Protein AF-A0A8H3S8J7-F1 (afdb_monomer)

pLDDT: mean 75.79, std 22.29, range [22.81, 94.81]

Radius of gyration: 20.1 Å; Cα contacts (8 Å, |Δi|>4): 323; chains: 1; bounding box: 52×49×57 Å

Secondary structure (DSSP, 8-state):
--HHHHHHHHHHHHSS---------------PPP-----------------PPEEETTSS-TTTHHHHHT-EE-S-GGGT----GGG-PPPPTTHHHHHHHHHHHHGGGGG-HHHHHHHHHHHHHHHHHHHHHH-HHHHTTEEEEEEEEEEEEEEETTEEEEEEEEEEEEEEESSTT-EEEEEEEE-SBTTB--HHHHHHHHHHHHHHHHHTT-S---EEEEEESSSSEEEEEE-TT-EEEEEE--

Mean predicted aligned error: 12.07 Å

Solvent-accessible surface area (backbone atoms only — not comparable to full-atom values): 14718 Å² total; per-residue (Å²): 136,43,60,69,56,51,52,52,52,55,50,58,66,71,69,65,82,82,83,91,77,89,79,92,74,87,74,75,78,74,80,81,76,85,89,79,87,90,85,85,91,80,89,86,79,91,71,86,71,79,79,54,56,74,41,52,45,85,75,53,51,74,88,44,47,40,74,72,67,67,40,43,80,41,93,65,45,72,80,77,67,74,80,48,80,80,52,63,73,86,64,57,81,68,50,62,61,57,60,54,46,52,55,68,73,39,57,89,56,47,62,36,43,68,52,37,46,54,52,46,48,51,51,55,52,51,39,52,52,46,47,29,73,77,31,49,89,82,36,56,50,54,43,83,41,72,60,46,81,44,77,41,84,39,76,55,95,96,39,69,29,32,39,33,37,66,33,54,31,33,40,27,40,62,63,99,85,40,55,77,48,35,39,34,35,68,16,72,33,67,96,46,43,50,66,58,50,49,49,46,39,44,46,50,54,27,51,51,29,51,76,67,69,44,93,71,27,56,30,38,35,39,34,21,45,76,79,57,50,34,43,37,36,33,42,79,85,36,30,39,34,70,47,68,79,129

Nearest PDB structures (foldseek):
  7nsh-assembly1_Ba  TM=5.029E-01  e=7.211E-06  Sus scrofa
  7oi6-assembly1_5  TM=5.135E-01  e=8.853E-05  Homo sapiens
  7l20-assembly1_5  TM=5.316E-01  e=9.9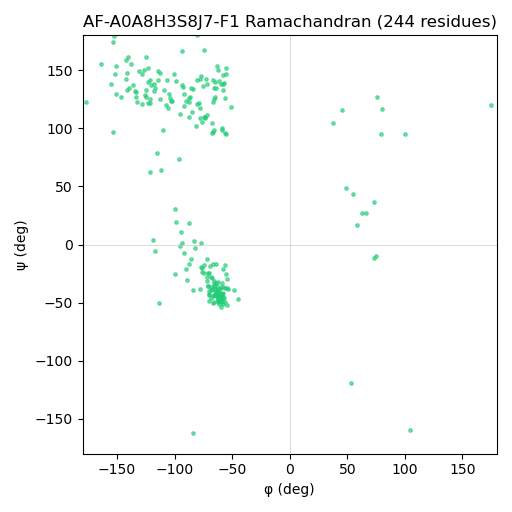76E-05  Homo sapiens
  4ic1-assembly1_D  TM=2.825E-01  e=1.596E-02  Saccharolobus solfataricus P2
  6dkn-assembly2_B  TM=2.299E-01  e=2.710E+00  Arabidopsis thaliana

Structure (mmCIF, N/CA/C/O backbone):
data_AF-A0A8H3S8J7-F1
#
_entry.id   AF-A0A8H3S8J7-F1
#
loop_
_atom_site.group_PDB
_atom_site.id
_atom_site.type_symbol
_atom_site.label_atom_id
_atom_site.label_alt_id
_atom_site.label_comp_id
_atom_site.label_asym_id
_atom_site.label_entity_id
_atom_site.label_seq_id
_atom_site.pdbx_PDB_ins_code
_atom_site.Cartn_x
_atom_site.Cartn_y
_atom_site.Cartn_z
_atom_site.occupancy
_atom_site.B_iso_or_equiv
_atom_site.auth_seq_id
_atom_site.auth_comp_id
_atom_site.auth_asym_id
_atom_site.auth_atom_id
_atom_site.pdbx_PDB_model_num
ATOM 1 N N . MET A 1 1 ? 25.383 2.838 5.790 1.00 41.09 1 MET A N 1
ATOM 2 C CA . MET A 1 1 ? 24.502 1.760 6.293 1.00 41.09 1 MET A CA 1
ATOM 3 C C . MET A 1 1 ? 23.136 1.937 5.639 1.00 41.09 1 MET A C 1
ATOM 5 O O . MET A 1 1 ? 22.512 2.968 5.875 1.00 41.09 1 MET A O 1
ATOM 9 N N . ASP A 1 2 ? 22.754 1.003 4.766 1.00 44.78 2 ASP A N 1
ATOM 10 C CA . ASP A 1 2 ? 21.555 1.050 3.912 1.00 44.78 2 ASP A CA 1
ATOM 11 C C . ASP A 1 2 ? 20.236 1.058 4.723 1.00 44.78 2 ASP A C 1
ATOM 13 O O . ASP A 1 2 ? 20.191 0.575 5.856 1.00 44.78 2 ASP A O 1
ATOM 17 N N . TYR A 1 3 ? 19.164 1.623 4.160 1.00 43.75 3 TYR A N 1
ATOM 18 C CA . TYR A 1 3 ? 17.833 1.739 4.766 1.00 43.75 3 TYR A CA 1
ATOM 19 C C . TYR A 1 3 ? 17.271 0.359 5.113 1.00 43.75 3 TYR A C 1
ATOM 21 O O . TYR A 1 3 ? 16.777 0.152 6.223 1.00 43.75 3 TYR A O 1
ATOM 29 N N . PHE A 1 4 ? 17.430 -0.610 4.207 1.00 44.50 4 PHE A N 1
ATOM 30 C CA . PHE A 1 4 ? 17.000 -1.984 4.447 1.00 44.50 4 PHE A CA 1
ATOM 31 C C . PHE A 1 4 ? 17.796 -2.649 5.573 1.00 44.50 4 PHE A C 1
ATOM 33 O O . PHE A 1 4 ? 17.220 -3.392 6.364 1.00 44.50 4 PHE A O 1
ATOM 40 N N . GLU A 1 5 ? 19.079 -2.317 5.732 1.00 44.25 5 GLU A N 1
ATOM 41 C CA . GLU A 1 5 ? 19.884 -2.781 6.868 1.00 44.25 5 GLU A CA 1
ATOM 42 C C . GLU A 1 5 ? 19.473 -2.109 8.188 1.00 44.25 5 GLU A C 1
ATOM 44 O O . GLU A 1 5 ? 19.423 -2.769 9.225 1.00 44.25 5 GLU A O 1
ATOM 49 N N . ARG A 1 6 ? 19.080 -0.828 8.185 1.00 49.22 6 ARG A N 1
ATOM 50 C CA . ARG A 1 6 ? 18.509 -0.178 9.382 1.00 49.22 6 ARG A CA 1
ATOM 51 C C . ARG A 1 6 ? 17.168 -0.793 9.778 1.00 49.22 6 ARG A C 1
ATOM 53 O O . ARG A 1 6 ? 16.968 -1.072 10.959 1.00 49.22 6 ARG A O 1
ATOM 60 N N . LEU A 1 7 ? 16.289 -1.052 8.808 1.00 44.22 7 LEU A N 1
ATOM 61 C CA . LEU A 1 7 ? 15.013 -1.737 9.023 1.00 44.22 7 LEU A CA 1
ATOM 62 C C . LEU A 1 7 ? 15.247 -3.144 9.594 1.00 44.22 7 LEU A C 1
ATOM 64 O O . LEU A 1 7 ? 14.699 -3.493 10.636 1.00 44.22 7 LEU A O 1
ATOM 68 N N . LYS A 1 8 ? 16.150 -3.915 8.985 1.00 48.25 8 LYS A N 1
ATOM 69 C CA . LYS A 1 8 ? 16.554 -5.251 9.446 1.00 48.25 8 LYS A CA 1
ATOM 70 C C . LYS A 1 8 ? 17.138 -5.233 10.861 1.00 48.25 8 LYS A C 1
ATOM 72 O O . LYS A 1 8 ? 16.786 -6.083 11.676 1.00 48.25 8 LYS A O 1
ATOM 77 N N . ASN A 1 9 ? 17.981 -4.254 11.185 1.00 45.59 9 ASN A N 1
ATOM 78 C CA . ASN A 1 9 ? 18.581 -4.112 12.513 1.00 45.59 9 ASN A CA 1
ATOM 79 C C . ASN A 1 9 ? 17.572 -3.660 13.577 1.00 45.59 9 ASN A C 1
ATOM 81 O O . ASN A 1 9 ? 17.637 -4.128 14.713 1.00 45.59 9 ASN A O 1
ATOM 85 N N . HIS A 1 10 ? 16.615 -2.801 13.223 1.00 45.34 10 HIS A N 1
ATOM 86 C CA . HIS A 1 10 ? 15.521 -2.419 14.117 1.00 45.34 10 HIS A CA 1
ATOM 87 C C . HIS A 1 10 ? 14.608 -3.617 14.429 1.00 45.34 10 HIS A C 1
ATOM 89 O O . HIS A 1 10 ? 14.235 -3.843 15.582 1.00 45.34 10 HIS A O 1
ATOM 95 N N . ILE A 1 11 ? 14.332 -4.447 13.420 1.00 46.12 11 ILE A N 1
ATOM 96 C CA . ILE A 1 11 ? 13.511 -5.656 13.547 1.00 46.12 11 ILE A CA 1
ATOM 97 C C . ILE A 1 11 ? 14.222 -6.725 14.391 1.00 46.12 11 ILE A C 1
ATOM 99 O O . ILE A 1 11 ? 13.625 -7.248 15.328 1.00 46.12 11 ILE A O 1
ATOM 103 N N . ARG A 1 12 ? 15.516 -6.988 14.152 1.00 44.72 12 ARG A N 1
ATOM 104 C CA . ARG A 1 12 ? 16.313 -7.954 14.940 1.00 44.72 12 ARG A CA 1
ATOM 105 C C . ARG A 1 12 ? 16.367 -7.625 16.431 1.00 44.72 12 ARG A C 1
ATOM 107 O O . ARG A 1 12 ? 16.340 -8.527 17.262 1.00 44.72 12 ARG A O 1
ATOM 114 N N . ARG A 1 13 ? 16.422 -6.335 16.773 1.00 45.81 13 ARG A N 1
ATOM 115 C CA . ARG A 1 13 ? 16.383 -5.865 18.168 1.00 45.81 13 ARG A CA 1
ATOM 116 C C . ARG A 1 13 ? 15.008 -6.040 18.813 1.00 45.81 13 ARG A C 1
ATOM 118 O O . ARG A 1 13 ? 14.929 -6.159 20.027 1.00 45.81 13 ARG A O 1
ATOM 125 N N . SER A 1 14 ? 13.948 -6.080 18.010 1.00 40.22 14 SER A N 1
ATOM 126 C CA . SER A 1 14 ? 12.563 -6.230 18.471 1.00 40.22 14 SER A CA 1
ATOM 127 C C . SER A 1 14 ? 12.137 -7.698 18.631 1.00 40.22 14 SER A C 1
ATOM 129 O O . SER A 1 14 ? 11.142 -7.972 19.298 1.00 40.22 14 SER A O 1
ATOM 131 N N . SER A 1 15 ? 12.882 -8.637 18.034 1.00 37.72 15 SER A N 1
ATOM 132 C CA . SER A 1 15 ? 12.628 -10.086 18.080 1.00 37.72 15 SER A CA 1
ATOM 133 C C . SER A 1 15 ? 13.401 -10.842 19.172 1.00 37.72 15 SER A C 1
ATOM 135 O O . SER A 1 15 ? 13.254 -12.057 19.281 1.00 37.72 15 SER A O 1
ATOM 137 N N . ALA A 1 16 ?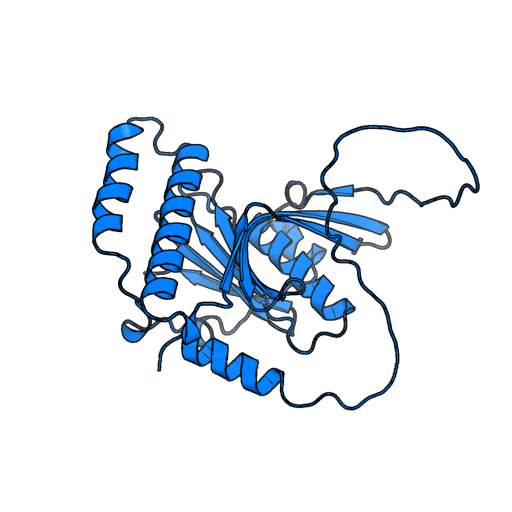 14.242 -10.168 19.963 1.00 34.38 16 ALA A N 1
ATOM 138 C CA . ALA A 1 16 ? 14.988 -10.796 21.051 1.00 34.38 16 ALA A CA 1
ATOM 139 C C . ALA A 1 16 ? 14.159 -10.799 22.355 1.00 34.38 16 ALA A C 1
ATOM 141 O O . ALA A 1 16 ? 13.967 -9.755 22.970 1.00 34.38 16 ALA A O 1
ATOM 142 N N . SER A 1 17 ? 13.718 -12.002 22.745 1.00 35.25 17 SER A N 1
ATOM 143 C CA . SER A 1 17 ? 13.029 -12.416 23.987 1.00 35.25 17 SER A CA 1
ATOM 144 C C . SER A 1 17 ? 11.516 -12.161 24.124 1.00 35.25 17 SER A C 1
ATOM 146 O O . SER A 1 17 ? 11.079 -11.023 24.281 1.00 35.25 17 SER A O 1
ATOM 148 N N . PRO A 1 18 ? 10.710 -13.238 24.232 1.00 35.38 18 PRO A N 1
ATOM 149 C CA . PRO A 1 18 ? 9.444 -13.236 24.954 1.00 35.38 18 PRO A CA 1
ATOM 150 C C . PRO A 1 18 ? 9.583 -13.952 26.314 1.00 35.38 18 PRO A C 1
ATOM 152 O O . PRO A 1 18 ? 9.982 -15.115 26.371 1.00 35.38 18 PRO A O 1
ATOM 155 N N . SER A 1 19 ? 9.199 -13.285 27.406 1.00 29.09 19 SER A N 1
ATOM 156 C CA . SER A 1 19 ? 8.850 -13.964 28.666 1.00 29.09 19 SER A CA 1
ATOM 157 C C . SER A 1 19 ? 7.445 -14.577 28.550 1.00 29.09 19 SER A C 1
ATOM 159 O O . SER A 1 19 ? 6.582 -13.977 27.902 1.00 29.09 19 SER A O 1
ATOM 161 N N . PRO A 1 20 ? 7.171 -15.748 29.154 1.00 33.28 20 PRO A N 1
ATOM 162 C CA . PRO A 1 20 ? 5.898 -16.432 28.979 1.00 33.28 20 PRO A CA 1
ATOM 163 C C . PRO A 1 20 ? 4.903 -16.025 30.073 1.00 33.28 20 PRO A C 1
ATOM 165 O O . PRO A 1 20 ? 5.158 -16.294 31.238 1.00 33.28 20 PRO A O 1
ATOM 168 N N . MET A 1 21 ? 3.756 -15.436 29.710 1.00 24.67 21 MET A N 1
ATOM 169 C CA . MET A 1 21 ? 2.450 -15.717 30.342 1.00 24.67 21 MET A CA 1
ATOM 170 C C . MET A 1 21 ? 1.285 -14.957 29.673 1.00 24.67 21 MET A C 1
ATOM 172 O O . MET A 1 21 ? 1.295 -13.737 29.596 1.00 24.67 21 MET A O 1
ATOM 176 N N . GLN A 1 22 ? 0.303 -15.758 29.223 1.00 27.42 22 GLN A N 1
ATOM 177 C CA . GLN A 1 22 ? -1.162 -15.555 29.131 1.00 27.42 22 GLN A CA 1
ATOM 178 C C . GLN A 1 22 ? -1.674 -14.207 28.564 1.00 27.42 22 GLN A C 1
ATOM 180 O O . GLN A 1 22 ? -1.521 -13.158 29.163 1.00 27.42 22 GLN A O 1
ATOM 185 N N . SER A 1 23 ? -2.371 -14.143 27.426 1.00 28.52 23 SER A N 1
ATOM 186 C CA . SER A 1 23 ? -3.560 -14.911 27.037 1.00 28.52 23 SER A CA 1
ATOM 187 C C . SER A 1 23 ? -3.680 -14.986 25.506 1.00 28.52 23 SER A C 1
ATOM 189 O O . SER A 1 23 ? -3.421 -14.025 24.783 1.00 28.52 23 SER A O 1
ATOM 191 N N . LYS A 1 24 ? -4.042 -16.169 24.999 1.00 30.72 24 LYS A N 1
ATOM 192 C CA . LYS A 1 24 ? -4.264 -16.424 23.574 1.00 30.72 24 LYS A CA 1
ATOM 193 C C . LYS A 1 24 ? -5.580 -15.780 23.137 1.00 30.72 24 LYS A C 1
ATOM 195 O O . LYS A 1 24 ? -6.647 -16.300 23.445 1.00 30.72 24 LYS A O 1
ATOM 200 N N . VAL A 1 25 ? -5.490 -14.706 22.361 1.00 25.22 25 VAL A N 1
ATOM 201 C CA . VAL A 1 25 ? -6.517 -14.362 21.374 1.00 25.22 25 VAL A CA 1
ATOM 202 C C . VAL A 1 25 ? -5.887 -14.598 20.008 1.00 25.22 25 VAL A C 1
ATOM 204 O O . VAL A 1 25 ? -5.107 -13.783 19.517 1.00 25.22 25 VAL A O 1
ATOM 207 N N . ASP A 1 26 ? -6.184 -15.755 19.417 1.00 22.81 26 ASP A N 1
ATOM 208 C CA . ASP A 1 26 ? -5.852 -16.042 18.025 1.00 22.81 26 ASP A CA 1
ATOM 209 C C . ASP A 1 26 ? -6.700 -15.127 17.132 1.00 22.81 26 ASP A C 1
ATOM 211 O O . ASP A 1 26 ? -7.865 -15.393 16.841 1.00 22.81 26 ASP A O 1
ATOM 215 N N . ILE A 1 27 ? -6.120 -14.002 16.715 1.00 34.56 27 ILE A N 1
ATOM 216 C CA . ILE A 1 27 ? -6.721 -13.149 15.693 1.00 34.56 27 ILE A CA 1
ATOM 217 C C . ILE A 1 27 ? -6.378 -13.763 14.339 1.00 34.56 27 ILE A C 1
ATOM 219 O O . ILE A 1 27 ? -5.269 -13.608 13.824 1.00 34.56 27 ILE A O 1
ATOM 223 N N . ASN A 1 28 ? -7.360 -14.447 13.753 1.00 26.78 28 ASN A N 1
ATOM 224 C CA . ASN A 1 28 ? -7.384 -14.729 12.325 1.00 26.78 28 ASN A CA 1
ATOM 225 C C . ASN A 1 28 ? -7.369 -13.393 11.566 1.00 26.78 28 ASN A C 1
ATOM 227 O O . ASN A 1 28 ? -8.407 -12.772 11.353 1.00 26.78 28 ASN A O 1
ATOM 231 N N . ILE A 1 29 ? -6.196 -12.969 11.095 1.00 33.19 29 ILE A N 1
ATOM 232 C CA . ILE A 1 29 ? -6.140 -12.297 9.796 1.00 33.19 29 ILE A CA 1
ATOM 233 C C . ILE A 1 29 ? -6.514 -13.405 8.816 1.00 33.19 29 ILE A C 1
ATOM 235 O O . ILE A 1 29 ? -5.688 -14.274 8.550 1.00 33.19 29 ILE A O 1
ATOM 239 N N . ALA A 1 30 ? -7.785 -13.458 8.417 1.00 24.98 30 ALA A N 1
ATOM 240 C CA . ALA A 1 30 ? -8.333 -14.586 7.678 1.00 24.98 30 ALA A CA 1
ATOM 241 C C . ALA A 1 30 ? -7.454 -14.923 6.454 1.00 24.98 30 ALA A C 1
ATOM 243 O O . ALA A 1 30 ? -7.315 -14.085 5.560 1.00 24.98 30 ALA A O 1
ATOM 244 N N . PRO A 1 31 ? -6.870 -16.133 6.372 1.00 27.06 31 PRO A N 1
ATOM 245 C CA . PRO A 1 31 ? -6.466 -16.682 5.094 1.00 27.06 31 PRO A CA 1
ATOM 246 C C . PRO A 1 31 ? -7.752 -17.135 4.397 1.00 27.06 31 PRO A C 1
ATOM 248 O O . PRO A 1 31 ? -8.419 -18.066 4.851 1.00 27.06 31 PRO A O 1
ATOM 251 N N . VAL A 1 32 ? -8.161 -16.439 3.335 1.00 32.53 32 VAL A N 1
ATOM 252 C CA . VAL A 1 32 ? -9.345 -16.847 2.571 1.00 32.53 32 VAL A CA 1
ATOM 253 C C . VAL A 1 32 ? -8.975 -18.007 1.650 1.00 32.53 32 VAL A C 1
ATOM 255 O O . VAL A 1 32 ? -8.076 -17.918 0.818 1.00 32.53 32 VAL A O 1
ATOM 258 N N . VAL A 1 33 ? -9.702 -19.101 1.859 1.00 25.55 33 VAL A N 1
ATOM 259 C CA . VAL A 1 33 ? -9.730 -20.346 1.088 1.00 25.55 33 VAL A CA 1
ATOM 260 C C . VAL A 1 33 ? -10.150 -20.076 -0.370 1.00 25.55 33 VAL A C 1
ATOM 262 O O . VAL A 1 33 ? -11.115 -19.335 -0.581 1.00 25.55 33 VAL A O 1
ATOM 265 N N . PRO A 1 34 ? -9.516 -20.699 -1.385 1.00 26.11 34 PRO A N 1
ATOM 266 C CA . PRO A 1 34 ? -10.000 -20.652 -2.763 1.00 26.11 34 PRO A CA 1
ATOM 267 C C . PRO A 1 34 ? -11.338 -21.394 -2.889 1.00 26.11 34 PRO A C 1
ATOM 269 O O . PRO A 1 34 ? -11.441 -22.579 -2.574 1.00 26.11 34 PRO A O 1
ATOM 272 N N . ARG A 1 35 ? -12.377 -20.705 -3.369 1.00 28.45 35 ARG A N 1
ATOM 273 C CA . ARG A 1 35 ? -13.656 -21.325 -3.737 1.00 28.45 35 ARG A CA 1
ATOM 274 C C . ARG A 1 35 ? -13.498 -22.107 -5.041 1.00 28.45 35 ARG A C 1
ATOM 276 O O . ARG A 1 35 ? -13.470 -21.477 -6.090 1.00 28.45 35 ARG A O 1
ATOM 283 N N . THR A 1 36 ? -13.536 -23.442 -4.984 1.00 27.41 36 THR A N 1
ATOM 284 C CA . THR A 1 36 ? -14.181 -24.234 -6.049 1.00 27.41 36 THR A CA 1
ATOM 285 C C . THR A 1 36 ? -14.744 -25.570 -5.537 1.00 27.41 36 THR A C 1
ATOM 287 O O . THR A 1 36 ? -14.033 -26.362 -4.934 1.00 27.41 36 THR A O 1
ATOM 290 N N . VAL A 1 37 ? -16.020 -25.778 -5.888 1.00 27.95 37 VAL A N 1
ATOM 291 C CA . VAL A 1 37 ? -16.845 -27.003 -5.994 1.00 27.95 37 VAL A CA 1
ATOM 292 C C . VAL A 1 37 ? -17.390 -27.694 -4.727 1.00 27.95 37 VAL A C 1
ATOM 294 O O . VAL A 1 37 ? -16.697 -28.042 -3.782 1.00 27.95 37 VAL A O 1
ATOM 297 N N . ALA A 1 38 ? -18.712 -27.881 -4.792 1.00 30.92 38 ALA A N 1
ATOM 298 C CA . ALA A 1 38 ? -19.676 -28.445 -3.856 1.00 30.92 38 ALA A CA 1
ATOM 299 C C . ALA A 1 38 ? -19.398 -29.867 -3.338 1.00 30.92 38 ALA A C 1
ATOM 301 O O . ALA A 1 38 ? -18.949 -30.716 -4.098 1.00 30.92 38 ALA A O 1
ATOM 302 N N . GLN A 1 39 ? -19.884 -30.165 -2.121 1.00 28.75 39 GLN A N 1
ATOM 303 C CA . GLN A 1 39 ? -20.820 -31.276 -1.881 1.00 28.75 39 GLN A CA 1
ATOM 304 C C . GLN A 1 39 ? -21.528 -31.189 -0.508 1.00 28.75 39 GLN A C 1
ATOM 306 O O . GLN A 1 39 ? -21.092 -30.510 0.416 1.00 28.75 39 GLN A O 1
ATOM 311 N N . LYS A 1 40 ? -22.698 -31.834 -0.468 1.00 29.89 40 LYS A N 1
ATOM 312 C CA . LYS A 1 40 ? -23.829 -31.782 0.476 1.00 29.89 40 LYS A CA 1
ATOM 313 C C . LYS A 1 40 ? -23.529 -32.095 1.956 1.00 29.89 40 LYS A C 1
ATOM 315 O O . LYS A 1 40 ? -22.884 -33.085 2.264 1.00 29.89 40 LYS A O 1
ATOM 320 N N . GLY A 1 41 ? -24.269 -31.400 2.833 1.00 32.47 41 GLY A N 1
ATOM 321 C CA . GLY A 1 41 ? -25.109 -32.046 3.857 1.00 32.47 41 GLY A CA 1
ATOM 322 C C . GLY A 1 41 ? -24.581 -32.145 5.295 1.00 32.47 41 GLY A C 1
ATOM 323 O O . GLY A 1 41 ? -23.957 -33.139 5.640 1.00 32.47 41 GLY A O 1
ATOM 324 N N . LYS A 1 42 ? -24.964 -31.180 6.152 1.00 28.05 42 LYS A N 1
ATOM 325 C CA . LYS A 1 42 ? -25.432 -31.352 7.555 1.00 28.05 42 LYS A CA 1
ATOM 326 C C . LYS A 1 42 ? -25.641 -29.973 8.216 1.00 28.05 42 LYS A C 1
ATOM 328 O O . LYS A 1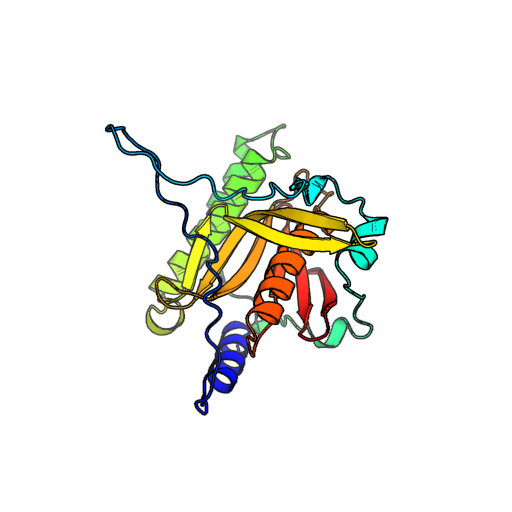 42 ? -24.699 -29.200 8.332 1.00 28.05 42 LYS A O 1
ATOM 333 N N . LYS A 1 43 ? -26.870 -29.664 8.658 1.00 35.06 43 LYS A N 1
ATOM 334 C CA . LYS A 1 43 ? -27.138 -28.632 9.691 1.00 35.06 43 LYS A CA 1
ATOM 335 C C . LYS A 1 43 ? -26.685 -29.213 11.044 1.00 35.06 43 LYS A C 1
ATOM 337 O O . LYS A 1 43 ? -26.892 -30.414 11.231 1.00 35.06 43 LYS A O 1
ATOM 342 N N . PRO A 1 44 ? -26.099 -28.428 11.972 1.00 35.50 44 PRO A N 1
ATOM 343 C CA . PRO A 1 44 ? -26.956 -27.650 12.878 1.00 35.50 44 PRO A CA 1
ATOM 344 C C . PRO A 1 44 ? -26.358 -26.343 13.456 1.00 35.50 44 PRO A C 1
ATOM 346 O O . PRO A 1 44 ? -25.176 -26.047 13.329 1.00 35.50 44 PRO A O 1
ATOM 349 N N . VAL A 1 45 ? -27.243 -25.637 14.170 1.00 28.17 45 VAL A N 1
ATOM 350 C CA . VAL A 1 45 ? -27.044 -24.544 15.141 1.00 28.17 45 VAL A CA 1
ATOM 351 C C . VAL A 1 45 ? -26.781 -23.148 14.565 1.00 28.17 45 VAL A C 1
ATOM 353 O O . VAL A 1 45 ? -25.662 -22.730 14.287 1.00 28.17 45 VAL A O 1
ATOM 356 N N . THR A 1 46 ? -27.877 -22.399 14.457 1.00 36.59 46 THR A N 1
ATOM 357 C CA . THR A 1 46 ? -27.945 -20.938 14.386 1.00 36.59 46 THR A CA 1
ATOM 358 C C . THR A 1 46 ? -27.236 -20.316 15.591 1.00 36.59 46 THR A C 1
ATOM 360 O O . THR A 1 46 ? -27.825 -20.153 16.654 1.00 36.59 46 THR A O 1
ATOM 363 N N . SER A 1 47 ? -25.967 -19.948 15.422 1.00 36.34 47 SER A N 1
ATOM 364 C CA . SER A 1 47 ? -25.406 -18.801 16.130 1.00 36.34 47 SER A CA 1
ATOM 365 C C . SER A 1 47 ? -25.751 -17.571 15.299 1.00 36.34 47 SER A C 1
ATOM 367 O O . SER A 1 47 ? -25.275 -17.460 14.166 1.00 36.34 47 SER A O 1
ATOM 369 N N . GLU A 1 48 ? -26.584 -16.675 15.819 1.00 39.00 48 GLU A N 1
ATOM 370 C CA . GLU A 1 48 ? -26.750 -15.336 15.258 1.00 39.00 48 GLU A CA 1
ATOM 371 C C . GLU A 1 48 ? -25.371 -14.663 15.206 1.00 39.00 48 GLU A C 1
ATOM 373 O O . GLU A 1 48 ? -24.870 -14.129 16.194 1.00 39.00 48 GLU A O 1
ATOM 378 N N . ARG A 1 49 ? -24.701 -14.727 14.051 1.00 46.47 49 ARG A N 1
ATOM 379 C CA . ARG A 1 49 ? -23.657 -13.762 13.733 1.00 46.47 49 ARG A CA 1
ATOM 380 C C . ARG A 1 49 ? -24.405 -12.453 13.562 1.00 46.47 49 ARG A C 1
ATOM 382 O O . ARG A 1 49 ? -25.117 -12.288 12.582 1.00 46.47 49 ARG A O 1
ATOM 389 N N . GLN A 1 50 ? -24.313 -11.566 14.546 1.00 54.16 50 GLN A N 1
ATOM 390 C CA . GLN A 1 50 ? -24.713 -10.181 14.345 1.00 54.16 50 GLN A CA 1
ATOM 391 C C . GLN A 1 50 ? -23.857 -9.637 13.197 1.00 54.16 50 GLN A C 1
ATOM 393 O O . GLN A 1 50 ? -22.673 -9.351 13.385 1.00 54.16 50 GLN A O 1
ATOM 398 N N . ASP A 1 51 ? -24.436 -9.579 11.999 1.00 79.25 51 ASP A N 1
ATOM 399 C CA . ASP A 1 51 ? -23.806 -8.991 10.825 1.00 79.25 51 ASP A CA 1
ATOM 400 C C . ASP A 1 51 ? -23.655 -7.491 11.097 1.00 79.25 51 ASP A C 1
ATOM 402 O O . ASP A 1 51 ? -24.609 -6.713 11.028 1.00 79.25 51 ASP A O 1
ATOM 406 N N . LEU A 1 52 ? -22.452 -7.090 11.513 1.00 84.88 52 LEU A N 1
ATOM 407 C CA . LEU A 1 52 ? -22.129 -5.685 11.723 1.00 84.88 52 LEU A CA 1
ATOM 408 C C . LEU A 1 52 ? -22.267 -4.939 10.389 1.00 84.88 52 LEU A C 1
ATOM 410 O O . LEU A 1 52 ? -21.829 -5.458 9.364 1.00 84.88 52 LEU A O 1
ATOM 414 N N . PRO A 1 53 ? -22.800 -3.705 10.377 1.00 92.44 53 PRO A N 1
ATOM 415 C CA . PRO A 1 53 ? -22.827 -2.903 9.163 1.00 92.44 53 PRO A CA 1
ATOM 416 C C . PRO A 1 53 ? -21.404 -2.695 8.629 1.00 92.44 53 PRO A C 1
ATOM 418 O O . PRO A 1 53 ? -20.487 -2.346 9.380 1.00 92.44 53 PRO A O 1
ATOM 421 N N . HIS A 1 54 ? -21.230 -2.908 7.328 1.00 92.56 54 HIS A N 1
ATOM 422 C CA . HIS A 1 54 ? -19.950 -2.754 6.646 1.00 92.56 54 HIS A CA 1
ATOM 423 C C . HIS A 1 54 ? -19.746 -1.297 6.224 1.00 92.56 54 HIS A C 1
ATOM 425 O O . HIS A 1 54 ? -20.651 -0.668 5.679 1.00 92.56 54 HIS A O 1
ATOM 431 N N . ILE A 1 55 ? -18.552 -0.764 6.475 1.00 92.44 55 ILE A N 1
ATOM 432 C CA . ILE A 1 55 ? -18.111 0.541 5.977 1.00 92.44 55 ILE A CA 1
ATOM 433 C C . ILE A 1 55 ? -16.854 0.315 5.149 1.00 92.44 55 ILE A C 1
ATOM 435 O O . ILE A 1 55 ? -15.846 -0.173 5.670 1.00 92.44 55 ILE A O 1
ATOM 439 N N . SER A 1 56 ? -16.888 0.723 3.881 1.00 92.31 56 SER A N 1
ATOM 440 C CA . SER A 1 56 ? -15.683 0.768 3.060 1.00 92.31 56 SER A CA 1
ATOM 441 C C . SER A 1 56 ? -14.853 1.994 3.421 1.00 92.31 56 SER A C 1
ATOM 443 O O . SER A 1 56 ? -15.374 3.091 3.625 1.00 92.31 56 SER A O 1
ATOM 445 N N . ILE A 1 57 ? -13.528 1.858 3.423 1.00 89.56 57 ILE A N 1
ATOM 446 C CA . ILE A 1 57 ? -12.619 3.005 3.553 1.00 89.56 57 ILE A CA 1
ATOM 447 C C . ILE A 1 57 ? -12.814 4.053 2.452 1.00 89.56 57 ILE A C 1
ATOM 449 O O . ILE A 1 57 ? -12.405 5.198 2.639 1.00 89.56 57 ILE A O 1
ATOM 453 N N . ALA A 1 58 ? -13.402 3.668 1.313 1.00 86.56 58 ALA A N 1
ATOM 454 C CA . ALA A 1 58 ? -13.729 4.581 0.224 1.00 86.56 58 ALA A CA 1
ATOM 455 C C . ALA A 1 58 ? -14.880 5.535 0.588 1.00 86.56 58 ALA A C 1
ATOM 457 O O . ALA A 1 58 ? -14.938 6.636 0.046 1.00 86.56 58 ALA A O 1
ATOM 458 N N . ASP A 1 59 ? -15.734 5.141 1.537 1.00 89.38 59 ASP A N 1
ATOM 459 C CA . ASP A 1 59 ? -16.886 5.924 1.991 1.00 89.38 59 ASP A CA 1
ATOM 460 C C . ASP A 1 59 ? -16.503 6.934 3.087 1.00 89.38 59 ASP A C 1
ATOM 462 O O . ASP A 1 59 ? -17.272 7.836 3.427 1.00 89.38 59 ASP A O 1
ATOM 466 N N . ILE A 1 60 ? -15.294 6.814 3.652 1.00 89.62 60 ILE A N 1
ATOM 467 C CA . ILE A 1 60 ? -14.791 7.738 4.670 1.00 89.62 60 ILE A CA 1
ATOM 468 C C . ILE A 1 60 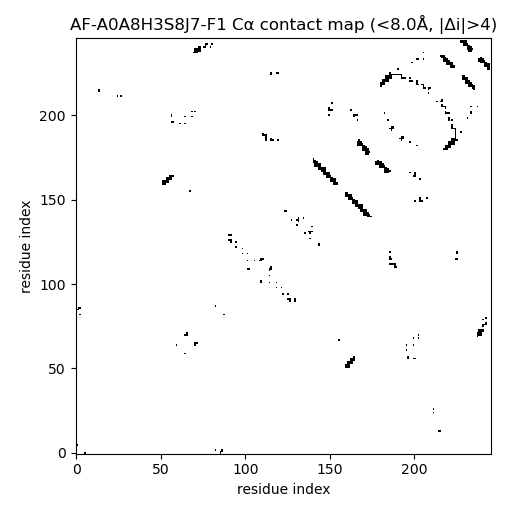? -14.327 9.024 3.989 1.00 89.62 60 ILE A C 1
ATOM 470 O O . ILE A 1 60 ? -13.355 9.045 3.230 1.00 89.62 60 ILE A O 1
ATOM 474 N N . ARG A 1 61 ? -14.983 10.139 4.320 1.00 90.19 61 ARG A N 1
ATOM 475 C CA . ARG A 1 61 ? -14.621 11.448 3.770 1.00 90.19 61 ARG A CA 1
ATOM 476 C C . ARG A 1 61 ? -13.218 11.865 4.238 1.00 90.19 61 ARG A C 1
ATOM 478 O O . ARG A 1 61 ? -12.910 11.703 5.422 1.00 90.19 61 ARG A O 1
ATOM 485 N N . PRO A 1 62 ? -12.381 12.472 3.374 1.00 88.25 62 PRO A N 1
ATOM 486 C CA . PRO A 1 62 ? -11.010 12.876 3.708 1.00 88.25 62 PRO A CA 1
ATOM 487 C C . PRO A 1 62 ? -10.851 13.662 5.018 1.00 88.25 62 PRO A C 1
ATOM 489 O O . PRO A 1 62 ? -9.891 13.446 5.760 1.00 88.25 62 PRO A O 1
ATOM 492 N N . GLN A 1 63 ? -11.794 14.559 5.315 1.00 89.62 63 GLN A N 1
ATOM 493 C CA . GLN A 1 63 ? -11.817 15.369 6.535 1.00 89.62 63 GLN A CA 1
ATOM 494 C C . GLN A 1 63 ? -12.067 14.548 7.809 1.00 89.62 63 GLN A C 1
ATOM 496 O O . GLN A 1 63 ? -11.558 14.901 8.872 1.00 89.62 63 GLN A O 1
ATOM 501 N N . ASP A 1 64 ? -12.777 13.424 7.699 1.00 91.56 64 ASP A N 1
ATOM 502 C CA . ASP A 1 64 ? -13.172 12.597 8.839 1.00 91.56 64 ASP A CA 1
ATOM 503 C C . ASP A 1 64 ? -12.129 11.521 9.159 1.00 91.56 64 ASP A C 1
ATOM 505 O O . ASP A 1 64 ? -12.069 11.054 10.293 1.00 91.56 64 ASP A O 1
ATOM 509 N N . VAL A 1 65 ? -11.264 11.162 8.199 1.00 91.62 65 VAL A N 1
ATOM 510 C CA . VAL A 1 65 ? -10.260 10.081 8.305 1.00 91.62 65 VAL A CA 1
ATOM 511 C C . VAL A 1 65 ? -9.500 10.107 9.632 1.00 91.62 65 VAL A C 1
ATOM 513 O O . VAL A 1 65 ? -9.364 9.078 10.292 1.00 91.62 65 VAL A O 1
ATOM 516 N N . ARG A 1 66 ? -9.024 11.281 10.062 1.00 91.62 66 ARG A N 1
ATOM 517 C CA . ARG A 1 66 ? -8.237 11.413 11.300 1.00 91.62 66 ARG A CA 1
ATOM 518 C C . ARG A 1 66 ? -9.055 11.107 12.548 1.00 91.62 66 ARG A C 1
ATOM 520 O O . ARG A 1 66 ? -8.631 10.302 13.375 1.00 91.62 66 ARG A O 1
ATOM 527 N N . ALA A 1 67 ? -10.222 11.737 12.664 1.00 93.06 67 ALA A N 1
ATOM 528 C CA . ALA A 1 67 ? -11.113 11.560 13.803 1.00 93.06 67 ALA A CA 1
ATOM 529 C C . ALA A 1 67 ? -11.681 10.134 13.839 1.00 93.06 67 ALA A C 1
ATOM 531 O O . ALA A 1 67 ? -11.675 9.491 14.888 1.00 93.06 67 ALA A O 1
ATOM 532 N N . PHE A 1 68 ? -12.107 9.622 12.683 1.00 92.94 68 PHE A N 1
ATOM 533 C CA . PHE A 1 68 ? -12.683 8.292 12.534 1.00 92.94 68 PHE A CA 1
ATOM 534 C C . PHE A 1 68 ? -11.689 7.191 12.901 1.00 92.94 68 PHE A C 1
ATOM 536 O O . PHE A 1 68 ? -12.045 6.287 13.652 1.00 92.94 68 PHE A O 1
ATOM 543 N N . LEU A 1 69 ? -10.440 7.284 12.428 1.00 92.75 69 LEU A N 1
ATOM 544 C CA . LEU A 1 69 ? -9.402 6.267 12.641 1.00 92.75 69 LEU A CA 1
ATOM 545 C C . LEU A 1 69 ? -8.517 6.531 13.860 1.00 92.75 69 LEU A C 1
ATOM 547 O O . LEU A 1 69 ? -7.598 5.755 14.118 1.00 92.75 69 LEU A O 1
ATOM 551 N N . ARG A 1 70 ? -8.774 7.604 14.617 1.00 94.38 70 ARG A N 1
ATOM 552 C CA . ARG A 1 70 ? -8.000 7.987 15.811 1.00 94.38 70 ARG A CA 1
ATOM 553 C C . ARG A 1 70 ? -6.498 8.123 15.518 1.00 94.38 70 ARG A C 1
ATOM 555 O O . ARG A 1 70 ? -5.664 7.645 16.283 1.00 94.38 70 ARG A O 1
ATOM 562 N N . ILE A 1 71 ? -6.168 8.760 14.395 1.00 93.50 71 ILE A N 1
ATOM 563 C CA . ILE A 1 71 ? -4.790 9.044 13.970 1.00 93.50 71 ILE A CA 1
ATOM 564 C C . ILE A 1 71 ? -4.518 10.549 13.994 1.00 93.50 71 ILE A C 1
ATOM 566 O O . ILE A 1 71 ? -5.407 11.360 13.727 1.00 93.50 71 ILE A O 1
ATOM 570 N N . GLN A 1 72 ? -3.279 10.932 14.291 1.00 92.38 72 GLN A N 1
ATOM 571 C CA . GLN A 1 72 ? -2.875 12.332 14.469 1.00 92.38 72 GLN A CA 1
ATOM 572 C C . GLN A 1 72 ? -1.727 12.703 13.524 1.00 92.38 72 GLN A C 1
ATOM 574 O O . GLN A 1 72 ? -0.968 11.821 13.140 1.00 92.38 72 GLN A O 1
ATOM 579 N N . PRO A 1 73 ? -1.565 13.967 13.102 1.00 88.44 73 PRO A N 1
ATOM 580 C CA . PRO A 1 73 ? -0.362 14.379 12.380 1.00 88.44 73 PRO A CA 1
ATOM 581 C C . PRO A 1 73 ? 0.871 14.302 13.293 1.00 88.44 73 PRO A C 1
ATOM 583 O O . PRO A 1 73 ? 0.800 14.641 14.471 1.00 88.44 73 PRO A O 1
ATOM 586 N N . ASP A 1 74 ? 2.005 13.865 12.753 1.00 83.69 74 ASP A N 1
ATOM 587 C CA . ASP A 1 74 ? 3.287 13.918 13.456 1.00 83.69 74 ASP A CA 1
ATOM 588 C C . ASP A 1 74 ? 3.899 15.320 13.359 1.00 83.69 74 ASP A C 1
ATOM 590 O O . ASP A 1 74 ? 4.186 15.780 12.267 1.00 83.69 74 ASP A O 1
ATOM 594 N N . GLY A 1 75 ? 4.153 15.999 14.477 1.00 72.00 75 GLY A N 1
ATOM 595 C CA . GLY A 1 75 ? 4.783 17.324 14.459 1.00 72.00 75 GLY A CA 1
ATOM 596 C C . GLY A 1 75 ? 6.239 17.333 13.968 1.00 72.00 75 GLY A C 1
ATOM 597 O O . GLY A 1 75 ? 6.743 18.393 13.610 1.00 72.00 75 GLY A O 1
ATOM 598 N N . ASN A 1 76 ? 6.920 16.178 13.931 1.00 68.19 76 ASN A N 1
ATOM 599 C CA . ASN A 1 76 ? 8.342 16.074 13.584 1.00 68.19 76 ASN A CA 1
ATOM 600 C C . ASN A 1 76 ? 8.584 15.166 12.360 1.00 68.19 76 ASN A C 1
ATOM 602 O O . ASN A 1 76 ? 9.236 14.121 12.427 1.00 68.19 76 ASN A O 1
ATOM 606 N N . PHE A 1 77 ? 8.024 15.577 11.219 1.00 62.34 77 PHE A N 1
ATOM 607 C CA . PHE A 1 77 ? 8.034 14.817 9.964 1.00 62.34 77 PHE A CA 1
ATOM 608 C C . PHE A 1 77 ? 9.440 14.505 9.415 1.00 62.34 77 PHE A C 1
ATOM 610 O O . PHE A 1 77 ? 9.653 13.429 8.851 1.00 62.34 77 PHE A O 1
ATOM 617 N N . SER A 1 78 ? 10.394 15.430 9.567 1.00 60.34 78 SER A N 1
ATOM 618 C CA . SER A 1 78 ? 11.724 15.379 8.938 1.00 60.34 78 SER A CA 1
ATOM 619 C C . SER A 1 78 ? 12.670 14.358 9.574 1.00 60.34 78 SER A C 1
ATOM 621 O O . SER A 1 78 ? 13.576 13.854 8.912 1.00 60.34 78 SER A O 1
ATOM 623 N N . ALA A 1 79 ? 12.455 13.996 10.841 1.00 63.28 79 ALA A N 1
ATOM 624 C CA . ALA A 1 79 ? 13.323 13.051 11.537 1.00 63.28 79 ALA A CA 1
ATOM 625 C C . ALA A 1 79 ? 13.168 11.602 11.038 1.00 63.28 79 ALA A C 1
ATOM 627 O O . ALA A 1 79 ? 14.115 10.822 11.122 1.00 63.28 79 ALA A O 1
ATOM 628 N N . ARG A 1 80 ? 11.992 11.218 10.519 1.00 67.69 80 ARG A N 1
ATOM 629 C CA . ARG A 1 80 ? 11.711 9.811 10.161 1.00 67.69 80 ARG A CA 1
ATOM 630 C C . ARG A 1 80 ? 12.087 9.429 8.741 1.00 67.69 80 ARG A C 1
ATOM 632 O O . ARG A 1 80 ? 12.401 8.269 8.490 1.00 67.69 80 ARG A O 1
ATOM 639 N N . TRP A 1 81 ? 12.022 10.383 7.822 1.00 68.75 81 TRP A N 1
ATOM 640 C CA . TRP A 1 81 ? 12.177 10.145 6.390 1.00 68.75 81 TRP A CA 1
ATOM 641 C C . TRP A 1 81 ? 13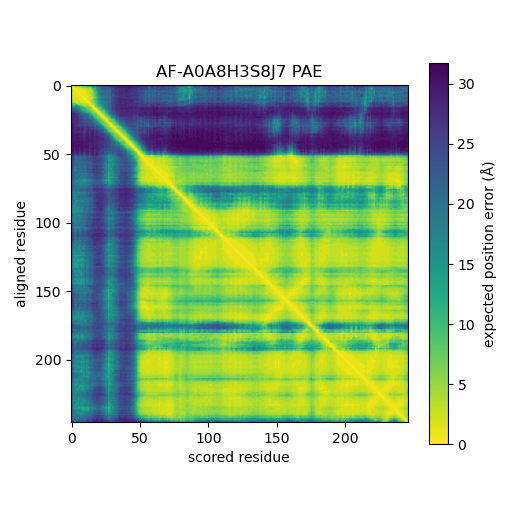.466 10.769 5.878 1.00 68.75 81 TRP A C 1
ATOM 643 O O . TRP A 1 81 ? 13.451 11.688 5.068 1.00 68.75 81 TRP A O 1
ATOM 653 N N . GLN A 1 82 ? 14.592 10.262 6.369 1.00 64.25 82 GLN A N 1
ATOM 654 C CA . GLN A 1 82 ? 15.911 10.622 5.857 1.00 64.25 82 GLN A CA 1
ATOM 655 C C . GLN A 1 82 ? 16.346 9.568 4.840 1.00 64.25 82 GLN A C 1
ATOM 657 O O . GLN A 1 82 ? 17.164 8.700 5.143 1.00 64.25 82 GLN A O 1
ATOM 662 N N . LEU A 1 83 ? 15.738 9.605 3.653 1.00 64.50 83 LEU A N 1
ATOM 663 C CA . LEU A 1 83 ? 16.250 8.866 2.502 1.00 64.50 83 LEU A CA 1
ATOM 664 C C . LEU A 1 83 ? 17.431 9.664 1.953 1.00 64.50 83 LEU A C 1
ATOM 666 O O . LEU A 1 83 ? 17.258 10.759 1.424 1.00 64.50 83 LEU A O 1
ATOM 670 N N . THR A 1 84 ? 18.644 9.155 2.138 1.00 68.56 84 THR A N 1
ATOM 671 C CA . THR A 1 84 ? 19.848 9.786 1.594 1.00 68.56 84 THR A CA 1
ATOM 672 C C . THR A 1 84 ? 20.191 9.185 0.234 1.00 68.56 84 THR A C 1
ATOM 674 O O . THR A 1 84 ? 19.686 8.126 -0.141 1.00 68.56 84 THR A O 1
ATOM 677 N N . ALA A 1 85 ? 21.091 9.823 -0.520 1.00 68.31 85 ALA A N 1
ATOM 678 C CA . ALA A 1 85 ? 21.564 9.285 -1.798 1.00 68.31 85 ALA A CA 1
ATOM 679 C C . ALA A 1 85 ? 22.128 7.856 -1.664 1.00 68.31 85 ALA A C 1
ATOM 681 O O . ALA A 1 85 ? 21.980 7.048 -2.571 1.00 68.31 85 ALA A O 1
ATOM 682 N N . GLN A 1 86 ? 22.693 7.508 -0.504 1.00 65.94 86 GLN A N 1
ATOM 683 C CA . GLN A 1 86 ? 23.191 6.161 -0.205 1.00 65.94 86 GLN A CA 1
ATOM 684 C C . GLN A 1 86 ? 22.078 5.117 -0.000 1.00 65.94 86 GLN A C 1
ATOM 686 O O . GLN A 1 86 ? 22.374 3.928 0.068 1.00 65.94 86 GLN A O 1
ATOM 691 N N . ASN A 1 87 ? 20.818 5.538 0.138 1.00 70.50 87 ASN A N 1
ATOM 692 C CA . ASN A 1 87 ? 19.652 4.652 0.172 1.00 70.50 87 ASN A CA 1
ATOM 693 C C . ASN A 1 87 ? 19.037 4.440 -1.213 1.00 70.50 87 ASN A C 1
ATOM 695 O O . ASN A 1 87 ? 18.134 3.615 -1.352 1.00 70.50 87 ASN A O 1
ATOM 699 N N . LYS A 1 88 ? 19.503 5.171 -2.235 1.00 75.69 88 LYS A N 1
ATOM 700 C CA . LYS A 1 88 ? 19.088 4.928 -3.613 1.00 75.69 88 LYS A CA 1
ATOM 701 C C . LYS A 1 88 ? 19.739 3.634 -4.069 1.00 75.69 88 LYS A C 1
ATOM 703 O O . LYS A 1 88 ? 20.953 3.541 -4.222 1.00 75.69 88 LYS A O 1
ATOM 708 N N . VAL A 1 89 ? 18.908 2.621 -4.256 1.00 74.31 89 VAL A N 1
ATOM 709 C CA . VAL A 1 89 ? 19.348 1.340 -4.782 1.00 74.31 89 VAL A CA 1
ATOM 710 C C . VAL A 1 89 ? 19.186 1.372 -6.293 1.00 74.31 89 VAL A C 1
ATOM 712 O O . VAL A 1 89 ? 18.115 1.709 -6.797 1.00 74.31 89 VAL A O 1
ATOM 715 N N . GLN A 1 90 ? 20.241 1.007 -7.019 1.00 79.62 90 GLN A N 1
ATOM 716 C CA . GLN A 1 90 ? 20.151 0.858 -8.464 1.00 79.62 90 GLN A CA 1
ATOM 717 C C . GLN A 1 90 ? 19.210 -0.308 -8.793 1.00 79.62 90 GLN A C 1
ATOM 719 O O . GLN A 1 90 ? 19.364 -1.425 -8.282 1.00 79.62 90 GLN A O 1
ATOM 724 N N . GLY A 1 91 ? 18.195 -0.012 -9.604 1.00 82.94 91 GLY A N 1
ATOM 725 C CA . GLY A 1 91 ? 17.319 -1.022 -10.182 1.00 82.94 91 GLY A CA 1
ATOM 726 C C . GLY A 1 91 ? 18.021 -1.793 -11.305 1.00 82.94 91 GLY A C 1
ATOM 727 O O . GLY A 1 91 ? 19.079 -1.373 -11.772 1.00 82.94 91 GLY A O 1
ATOM 728 N N . PRO A 1 92 ? 17.441 -2.912 -11.760 1.00 91.31 92 PRO A N 1
ATOM 729 C CA . PRO A 1 92 ? 17.986 -3.650 -12.894 1.00 91.31 92 PRO A CA 1
ATOM 730 C C . PRO A 1 92 ? 18.072 -2.781 -14.160 1.00 91.31 92 PRO A C 1
ATOM 732 O O . PRO A 1 92 ? 17.133 -2.053 -14.477 1.00 91.31 92 PRO A O 1
ATOM 735 N N . GLU A 1 93 ? 19.172 -2.899 -14.909 1.00 91.19 93 GLU A N 1
ATOM 736 C CA . GLU A 1 93 ? 19.485 -2.045 -16.072 1.00 91.19 93 GLU A CA 1
ATOM 737 C C . GLU A 1 93 ? 18.382 -2.046 -17.143 1.00 91.19 93 GLU A C 1
ATOM 739 O O . GLU A 1 93 ? 18.046 -1.007 -17.710 1.00 91.19 93 GLU A O 1
ATOM 744 N N . TYR A 1 94 ? 17.748 -3.200 -17.371 1.00 90.81 94 TYR A N 1
ATOM 745 C CA . TYR A 1 94 ? 16.680 -3.354 -18.363 1.00 90.81 94 TYR A CA 1
ATOM 746 C C . TYR A 1 94 ? 15.378 -2.628 -17.990 1.00 90.81 94 TYR A C 1
ATOM 748 O O . TYR A 1 94 ? 14.532 -2.395 -18.857 1.00 90.81 94 TYR A O 1
ATOM 756 N N . LEU A 1 95 ? 15.188 -2.274 -16.714 1.00 92.75 95 LEU A N 1
ATOM 757 C CA . LEU A 1 95 ? 13.920 -1.747 -16.215 1.00 92.75 95 LEU A CA 1
ATOM 758 C C . LEU A 1 95 ? 13.555 -0.425 -16.894 1.00 92.75 95 LEU A C 1
ATOM 760 O O . LEU A 1 95 ? 12.409 -0.248 -17.297 1.00 92.75 95 LEU A O 1
ATOM 764 N N . GLY A 1 96 ? 14.524 0.474 -17.091 1.00 90.44 96 GLY A N 1
ATOM 765 C CA . GLY A 1 96 ? 14.279 1.765 -17.740 1.00 90.44 96 GLY A CA 1
ATOM 766 C C . GLY A 1 96 ? 13.692 1.619 -19.148 1.00 90.44 96 GLY A C 1
ATOM 767 O O . GLY A 1 96 ? 12.728 2.305 -19.492 1.00 90.44 96 GLY A O 1
ATOM 768 N N . SER A 1 97 ? 14.211 0.666 -19.928 1.00 91.44 97 SER A N 1
ATOM 769 C CA . SER A 1 97 ? 13.719 0.375 -21.279 1.00 91.44 97 SER A CA 1
ATOM 770 C C . SER A 1 97 ? 12.263 -0.100 -21.257 1.00 91.44 97 SER A C 1
ATOM 772 O O . SER A 1 97 ? 11.418 0.480 -21.943 1.00 91.44 97 SER A O 1
ATOM 774 N N . ILE A 1 98 ? 11.932 -1.064 -20.388 1.00 92.94 98 ILE A N 1
ATOM 775 C CA . ILE A 1 98 ? 10.561 -1.586 -20.247 1.00 92.94 98 ILE A CA 1
ATOM 776 C C . ILE A 1 98 ? 9.592 -0.477 -19.819 1.00 92.94 98 ILE A C 1
ATOM 778 O O . ILE A 1 98 ? 8.535 -0.307 -20.425 1.00 92.94 98 ILE A O 1
ATOM 782 N N . LEU A 1 99 ? 9.960 0.322 -18.811 1.00 91.19 99 LEU A N 1
ATOM 783 C CA . LEU A 1 99 ? 9.107 1.404 -18.313 1.00 91.19 99 LEU A CA 1
ATOM 784 C C . LEU A 1 99 ? 8.861 2.489 -19.368 1.00 91.19 99 LEU A C 1
ATOM 786 O O . LEU A 1 99 ? 7.774 3.061 -19.397 1.00 91.19 99 LEU A O 1
ATOM 790 N N . SER A 1 100 ? 9.830 2.752 -20.250 1.00 88.19 100 SER A N 1
ATOM 791 C CA . SER A 1 100 ? 9.647 3.681 -21.373 1.00 88.19 100 SER A CA 1
ATOM 792 C C . SER A 1 100 ? 8.659 3.156 -22.425 1.00 88.19 100 SER A C 1
ATOM 794 O O . SER A 1 100 ? 7.973 3.943 -23.081 1.00 88.19 100 SER A O 1
ATOM 796 N N . GLY A 1 101 ? 8.543 1.829 -22.554 1.00 89.94 101 GLY A N 1
ATOM 797 C CA . GLY A 1 101 ? 7.618 1.168 -23.470 1.00 89.94 101 GLY A CA 1
ATOM 798 C C . GLY A 1 101 ? 6.150 1.405 -23.119 1.00 89.94 101 GLY A C 1
ATOM 799 O O . GLY A 1 101 ? 5.347 1.596 -24.026 1.00 89.94 101 GLY A O 1
ATOM 800 N N . TYR A 1 102 ? 5.808 1.484 -21.826 1.00 89.19 102 TYR A N 1
ATOM 801 C CA . TYR A 1 102 ? 4.433 1.742 -21.373 1.00 89.19 102 TYR A CA 1
ATOM 802 C C . TYR A 1 102 ? 3.865 3.041 -21.949 1.00 89.19 102 TYR A C 1
ATOM 804 O O . TYR A 1 102 ? 2.785 3.033 -22.534 1.00 89.19 102 TYR A O 1
ATOM 812 N N . TRP A 1 103 ? 4.611 4.143 -21.842 1.00 80.94 103 TRP A N 1
ATOM 813 C CA . TRP A 1 103 ? 4.176 5.448 -22.348 1.00 80.94 103 TRP A CA 1
ATOM 814 C C . TRP A 1 103 ? 4.041 5.466 -23.873 1.00 80.94 103 TRP A C 1
ATOM 816 O O . TRP A 1 103 ? 3.095 6.044 -24.404 1.00 80.94 103 TRP A O 1
ATOM 826 N N . ARG A 1 104 ? 4.958 4.792 -24.579 1.00 85.94 104 ARG A N 1
ATOM 827 C CA . ARG A 1 104 ? 4.922 4.685 -26.046 1.00 85.94 104 ARG A CA 1
ATOM 828 C C . ARG A 1 104 ? 3.746 3.839 -26.535 1.00 85.94 104 ARG A C 1
ATOM 830 O O . ARG A 1 104 ? 3.138 4.191 -27.537 1.00 85.94 104 ARG A O 1
ATOM 837 N N . ALA A 1 105 ? 3.430 2.751 -25.834 1.00 88.44 105 ALA A N 1
ATOM 838 C CA . ALA A 1 105 ? 2.356 1.836 -26.205 1.00 88.44 105 ALA A CA 1
ATOM 839 C C . ALA A 1 105 ? 0.963 2.371 -25.839 1.00 88.44 105 ALA A C 1
ATOM 841 O O . ALA A 1 105 ? 0.021 2.192 -26.603 1.00 88.44 105 ALA A O 1
ATOM 842 N N . ALA A 1 106 ? 0.826 3.035 -24.687 1.00 85.06 106 ALA A N 1
ATOM 843 C CA . ALA A 1 106 ? -0.468 3.498 -24.187 1.00 85.06 106 ALA A CA 1
ATOM 844 C C . ALA A 1 106 ? -0.987 4.767 -24.887 1.00 85.06 106 ALA A C 1
ATOM 846 O O . ALA A 1 106 ? -2.179 5.063 -24.814 1.00 85.06 106 ALA A O 1
ATOM 847 N N . GLY A 1 107 ? -0.120 5.539 -25.552 1.00 81.81 107 GLY A N 1
ATOM 848 C CA . GLY A 1 107 ? -0.516 6.761 -26.251 1.00 81.81 107 GLY A CA 1
ATOM 849 C C . GLY A 1 107 ? -1.290 7.728 -25.343 1.00 81.81 107 GLY A C 1
ATOM 850 O O . GLY A 1 107 ? -0.772 8.193 -24.326 1.00 81.81 107 GLY A O 1
ATOM 851 N N . ARG A 1 108 ? -2.545 8.030 -25.707 1.00 77.00 108 ARG A N 1
ATOM 852 C CA . ARG A 1 108 ? -3.424 8.938 -24.943 1.00 77.00 108 ARG A CA 1
ATOM 853 C C . ARG A 1 108 ? -4.013 8.311 -23.673 1.00 77.00 108 ARG A C 1
ATOM 855 O O . ARG A 1 108 ? -4.366 9.054 -22.766 1.00 77.00 108 ARG A O 1
ATOM 862 N N . ASP A 1 109 ? -4.051 6.983 -23.565 1.00 79.94 109 ASP A N 1
ATOM 863 C CA . ASP A 1 109 ? -4.611 6.258 -22.409 1.00 79.94 109 ASP A CA 1
ATOM 864 C C . ASP A 1 109 ? -3.590 6.032 -21.295 1.00 79.94 109 ASP A C 1
ATOM 866 O O . ASP A 1 109 ? -3.728 5.169 -20.429 1.00 79.94 109 ASP A O 1
ATOM 870 N N . SER A 1 110 ? -2.515 6.797 -21.309 1.00 73.94 110 SER A N 1
ATOM 871 C CA . SER A 1 110 ? -1.378 6.527 -20.457 1.00 73.94 110 SER A CA 1
ATOM 872 C C . SER A 1 110 ? -1.607 6.898 -18.982 1.00 73.94 110 SER A C 1
ATOM 874 O O . SER A 1 110 ? -0.975 6.338 -18.089 1.00 73.94 110 SER A O 1
ATOM 876 N N . GLU A 1 111 ? -2.612 7.731 -18.706 1.00 76.25 111 GLU A N 1
ATOM 877 C CA . GLU A 1 111 ? -3.108 8.026 -17.353 1.00 76.25 111 GLU A CA 1
ATOM 878 C C . GLU A 1 111 ? -4.111 6.980 -16.828 1.00 76.25 111 GLU A C 1
ATOM 880 O O . GLU A 1 111 ? -4.662 7.121 -15.731 1.00 76.25 111 GLU A O 1
ATOM 885 N N . ASN A 1 112 ? -4.375 5.921 -17.600 1.00 83.88 112 ASN A N 1
ATOM 886 C CA . ASN A 1 112 ? -5.272 4.849 -17.197 1.00 83.88 112 ASN A CA 1
ATOM 887 C C . ASN A 1 112 ? -4.702 4.084 -15.991 1.00 83.88 112 ASN A C 1
ATOM 889 O O . ASN A 1 112 ? -3.538 3.674 -15.966 1.00 83.88 112 ASN A O 1
ATOM 893 N N . LYS A 1 113 ? -5.557 3.822 -14.996 1.00 84.62 113 LYS A N 1
ATOM 894 C CA . LYS A 1 113 ? -5.198 3.071 -13.786 1.00 84.62 113 LYS A CA 1
ATOM 895 C C . LYS A 1 113 ? -4.598 1.697 -14.086 1.00 84.62 113 LYS A C 1
ATOM 897 O O . LYS A 1 113 ? -3.681 1.287 -13.384 1.00 84.62 113 LYS A O 1
ATOM 902 N N . ALA A 1 114 ? -5.077 0.993 -15.109 1.00 87.56 114 ALA A N 1
ATOM 903 C CA . ALA A 1 114 ? -4.527 -0.298 -15.512 1.00 87.56 114 ALA A CA 1
ATOM 904 C C . ALA A 1 114 ? -3.064 -0.168 -15.963 1.00 87.56 114 ALA A C 1
ATOM 906 O O . ALA A 1 114 ? -2.217 -0.924 -15.498 1.00 87.56 114 ALA A O 1
ATOM 907 N N . ILE A 1 115 ? -2.748 0.847 -16.775 1.00 88.69 115 ILE A N 1
ATOM 908 C CA . ILE A 1 115 ? -1.378 1.132 -17.226 1.00 88.69 115 ILE A CA 1
ATOM 909 C C . ILE A 1 115 ? -0.476 1.478 -16.039 1.00 88.69 115 ILE A C 1
ATOM 911 O O . ILE A 1 115 ? 0.603 0.899 -15.901 1.00 88.69 115 ILE A O 1
ATOM 915 N N . MET A 1 116 ? -0.935 2.353 -15.139 1.00 87.62 116 MET A N 1
ATOM 916 C CA . MET A 1 116 ? -0.194 2.691 -13.918 1.00 87.62 116 MET A CA 1
ATOM 917 C C . MET A 1 116 ? 0.049 1.455 -13.039 1.00 87.62 116 MET A C 1
ATOM 919 O O . MET A 1 116 ? 1.162 1.244 -12.560 1.00 87.62 116 MET A O 1
ATOM 923 N N . ARG A 1 117 ? -0.957 0.590 -12.859 1.00 90.12 117 ARG A N 1
ATOM 924 C CA . ARG A 1 117 ? -0.799 -0.655 -12.095 1.00 90.12 117 ARG A CA 1
ATOM 925 C C . ARG A 1 117 ? 0.219 -1.585 -12.735 1.00 90.12 117 ARG A C 1
ATOM 927 O O . ARG A 1 117 ? 1.133 -2.004 -12.038 1.00 90.12 117 ARG A O 1
ATOM 934 N N . SER A 1 118 ? 0.125 -1.841 -14.037 1.00 91.25 118 SER A N 1
ATOM 935 C CA . SER A 1 118 ? 1.072 -2.711 -14.741 1.00 91.25 118 SER A CA 1
ATOM 936 C C . SER A 1 118 ? 2.505 -2.167 -14.702 1.00 91.25 118 SER A C 1
ATOM 938 O O . SER A 1 118 ? 3.464 -2.921 -14.516 1.00 91.25 118 SER A O 1
ATOM 940 N N . ARG A 1 119 ? 2.672 -0.844 -14.818 1.00 91.56 119 ARG A N 1
ATOM 941 C CA . ARG A 1 119 ? 3.979 -0.193 -14.679 1.00 91.56 119 ARG A CA 1
ATOM 942 C C . ARG A 1 119 ? 4.531 -0.351 -13.257 1.00 91.56 119 ARG A C 1
ATOM 944 O O . ARG A 1 119 ? 5.701 -0.695 -13.097 1.00 91.56 119 ARG A O 1
ATOM 951 N N . LEU A 1 120 ? 3.698 -0.167 -12.232 1.00 91.94 120 LEU A N 1
ATOM 952 C CA . LEU A 1 120 ? 4.072 -0.384 -10.831 1.00 91.94 120 LEU A CA 1
ATOM 953 C C . LEU A 1 120 ? 4.430 -1.853 -10.549 1.00 91.94 120 LEU A C 1
ATOM 955 O O . LEU A 1 120 ? 5.453 -2.116 -9.922 1.00 91.94 120 LEU A O 1
ATOM 959 N N . GLU A 1 121 ? 3.648 -2.810 -11.046 1.00 93.50 121 GLU A N 1
ATOM 960 C CA . GLU A 1 121 ? 3.929 -4.250 -10.928 1.00 93.50 121 GLU A CA 1
ATOM 961 C C . GLU A 1 121 ? 5.284 -4.605 -11.528 1.00 93.50 121 GLU A C 1
ATOM 963 O O . GLU A 1 121 ? 6.080 -5.296 -10.892 1.00 93.50 121 GLU A O 1
ATOM 968 N N . THR A 1 122 ? 5.577 -4.070 -12.716 1.00 94.06 122 THR A N 1
ATOM 969 C CA . THR A 1 122 ? 6.871 -4.252 -13.378 1.00 94.06 122 THR A CA 1
ATOM 970 C C . THR A 1 122 ? 8.015 -3.770 -12.490 1.00 94.06 122 THR A C 1
ATOM 972 O O . THR A 1 122 ? 8.991 -4.497 -12.314 1.00 94.06 122 THR A O 1
ATOM 975 N N . ILE A 1 123 ? 7.889 -2.586 -11.878 1.00 92.56 123 ILE A N 1
ATOM 976 C CA . ILE A 1 123 ? 8.891 -2.055 -10.940 1.00 92.56 123 ILE A CA 1
ATOM 977 C C . ILE A 1 123 ? 9.060 -3.002 -9.749 1.00 92.56 123 ILE A C 1
ATOM 979 O O . ILE A 1 123 ? 10.176 -3.433 -9.458 1.00 92.56 123 ILE A O 1
ATOM 983 N N . LEU A 1 124 ? 7.964 -3.350 -9.070 1.00 92.94 124 LEU A N 1
ATOM 984 C CA . LEU A 1 124 ? 8.001 -4.145 -7.841 1.00 92.94 124 LEU A CA 1
ATOM 985 C C . LEU A 1 124 ? 8.595 -5.539 -8.080 1.00 92.94 124 LEU A C 1
ATOM 987 O O . LEU A 1 124 ? 9.475 -5.973 -7.332 1.00 92.94 124 LEU A O 1
ATOM 991 N N . VAL A 1 125 ? 8.150 -6.228 -9.133 1.00 94.50 125 VAL A N 1
ATOM 992 C CA . VAL A 1 125 ? 8.603 -7.583 -9.466 1.00 94.50 125 VAL A CA 1
ATOM 993 C C . VAL A 1 125 ? 10.048 -7.571 -9.954 1.00 94.50 125 VAL A C 1
ATOM 995 O O . VAL A 1 125 ? 10.856 -8.352 -9.448 1.00 94.50 125 VAL A O 1
ATOM 998 N N . ALA A 1 126 ? 10.403 -6.687 -10.893 1.00 94.81 126 ALA A N 1
ATOM 999 C CA . ALA A 1 126 ? 11.753 -6.649 -11.453 1.00 94.81 126 ALA A CA 1
ATOM 1000 C C . ALA A 1 126 ? 12.798 -6.306 -10.386 1.00 94.81 126 ALA A C 1
ATOM 1002 O O . ALA A 1 126 ? 13.829 -6.978 -10.294 1.00 94.81 126 ALA A O 1
ATOM 1003 N N . VAL A 1 127 ? 12.521 -5.305 -9.541 1.00 93.12 127 VAL A N 1
ATOM 1004 C CA . VAL A 1 127 ? 13.434 -4.897 -8.466 1.00 93.12 127 VAL A CA 1
ATOM 1005 C C . VAL A 1 127 ? 13.575 -6.006 -7.429 1.00 93.12 127 VAL A C 1
ATOM 1007 O O . VAL A 1 127 ? 14.702 -6.390 -7.115 1.00 93.12 127 VAL A O 1
ATOM 1010 N N . LEU A 1 12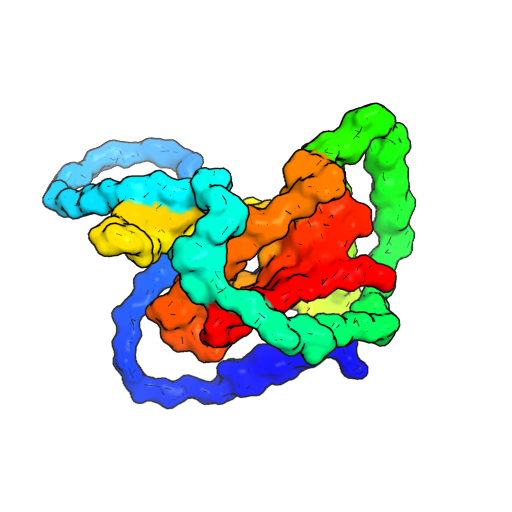8 ? 12.470 -6.574 -6.930 1.00 92.50 128 LEU A N 1
ATOM 1011 C CA . LEU A 1 128 ? 12.548 -7.640 -5.930 1.00 92.50 128 LEU A CA 1
ATOM 1012 C C . LEU A 1 128 ? 13.267 -8.878 -6.482 1.00 92.50 128 LEU A C 1
ATOM 1014 O O . LEU A 1 128 ? 14.110 -9.451 -5.793 1.00 92.50 128 LEU A O 1
ATOM 1018 N N . ALA A 1 129 ? 12.986 -9.272 -7.726 1.00 93.94 129 ALA A N 1
ATOM 1019 C CA . ALA A 1 129 ? 13.669 -10.387 -8.373 1.00 93.94 129 ALA A CA 1
ATOM 1020 C C . ALA A 1 129 ? 15.170 -10.114 -8.554 1.00 93.94 129 ALA A C 1
ATOM 1022 O O . ALA A 1 129 ? 15.976 -10.998 -8.270 1.00 93.94 129 ALA A O 1
ATOM 1023 N N . SER A 1 130 ? 15.559 -8.903 -8.973 1.00 93.69 130 SER A N 1
ATOM 1024 C CA . SER A 1 130 ? 16.972 -8.503 -9.072 1.00 93.69 130 SER A CA 1
ATOM 1025 C C . SER A 1 130 ? 17.670 -8.622 -7.722 1.00 93.69 130 SER A C 1
ATOM 1027 O O . SER A 1 130 ? 18.666 -9.331 -7.606 1.00 93.69 130 SER A O 1
ATOM 1029 N N . LYS A 1 131 ? 17.089 -8.031 -6.671 1.00 91.69 131 LYS A N 1
ATOM 1030 C CA . LYS A 1 131 ? 17.678 -8.058 -5.326 1.00 91.69 131 LYS A CA 1
ATOM 1031 C C . LYS A 1 131 ? 17.780 -9.473 -4.767 1.00 91.69 131 LYS A C 1
ATOM 1033 O O . LYS A 1 131 ? 18.800 -9.828 -4.186 1.00 91.69 131 LYS A O 1
ATOM 1038 N N . LYS A 1 132 ? 16.781 -10.327 -5.004 1.00 92.81 132 LYS A N 1
ATOM 1039 C CA . LYS A 1 132 ? 16.850 -11.745 -4.616 1.00 92.81 132 LYS A CA 1
ATOM 1040 C C . LYS A 1 132 ? 17.957 -12.518 -5.333 1.00 92.81 132 LYS A C 1
ATOM 1042 O O . LYS A 1 132 ? 18.553 -13.388 -4.706 1.00 92.81 132 LYS A O 1
ATOM 1047 N N . ARG A 1 133 ? 18.237 -12.215 -6.606 1.00 92.50 133 ARG A N 1
ATOM 1048 C CA . ARG A 1 133 ? 19.364 -12.816 -7.343 1.00 92.50 133 ARG A CA 1
ATOM 1049 C C . ARG A 1 133 ? 20.711 -12.317 -6.823 1.00 92.50 133 ARG A C 1
ATOM 1051 O O . ARG A 1 133 ? 21.623 -13.118 -6.684 1.00 92.50 133 ARG A O 1
ATOM 1058 N N . GLU A 1 134 ? 20.813 -11.027 -6.505 1.00 90.62 134 GLU A N 1
ATOM 1059 C CA . GLU A 1 134 ? 22.022 -10.428 -5.921 1.00 90.62 134 GLU A CA 1
ATOM 1060 C C . GLU A 1 134 ? 22.332 -11.007 -4.532 1.00 90.62 134 GLU A C 1
ATOM 1062 O O . GLU A 1 134 ? 23.486 -11.283 -4.212 1.00 90.62 134 GLU A O 1
ATOM 1067 N N . SER A 1 135 ? 21.311 -11.203 -3.690 1.00 90.12 135 SER A N 1
ATOM 1068 C CA . SER A 1 135 ? 21.490 -11.786 -2.360 1.00 90.12 135 SER A CA 1
ATOM 1069 C C . SER A 1 135 ? 20.234 -12.496 -1.853 1.00 90.12 135 SER A C 1
ATOM 1071 O O . SER A 1 135 ? 19.340 -11.906 -1.236 1.00 90.12 135 SER A O 1
ATOM 1073 N N . ALA A 1 136 ? 20.201 -13.817 -2.028 1.00 88.25 136 ALA A N 1
ATOM 1074 C CA . ALA A 1 136 ? 19.145 -14.653 -1.463 1.00 88.25 136 ALA A CA 1
ATOM 1075 C C . ALA A 1 136 ? 19.130 -14.609 0.077 1.00 88.25 136 ALA A C 1
ATOM 1077 O O . ALA A 1 136 ? 18.064 -14.670 0.684 1.00 88.25 136 ALA A O 1
ATOM 1078 N N . SER A 1 137 ? 20.286 -14.448 0.727 1.00 87.00 137 SER A N 1
ATOM 1079 C CA . SER A 1 137 ? 20.369 -14.360 2.191 1.00 87.00 137 SER A CA 1
ATOM 1080 C C . SER A 1 137 ? 19.830 -13.036 2.745 1.00 87.00 137 SER A C 1
ATOM 1082 O O . SER A 1 137 ? 19.276 -13.020 3.845 1.00 87.00 137 SER A O 1
ATOM 1084 N N . ALA A 1 138 ? 19.950 -11.928 2.002 1.00 85.00 138 ALA A N 1
ATOM 1085 C CA . ALA A 1 138 ? 19.419 -10.634 2.425 1.00 85.00 138 ALA A CA 1
ATOM 1086 C C . ALA A 1 138 ? 17.929 -10.463 2.095 1.00 85.00 138 ALA A C 1
ATOM 1088 O O . ALA A 1 138 ? 17.190 -9.921 2.917 1.00 85.00 138 ALA A O 1
ATOM 1089 N N . TYR A 1 139 ? 17.486 -10.933 0.924 1.00 87.81 139 TYR A N 1
ATOM 1090 C CA . TYR A 1 139 ? 16.148 -10.638 0.390 1.00 87.81 139 TYR A CA 1
ATOM 1091 C C . TYR A 1 139 ? 15.247 -11.868 0.225 1.00 87.81 139 TYR A C 1
ATOM 1093 O O . TYR A 1 139 ? 14.076 -11.724 -0.122 1.00 87.81 139 TYR A O 1
ATOM 1101 N N . GLY A 1 140 ? 15.750 -13.084 0.454 1.00 87.00 140 GLY A N 1
ATOM 1102 C CA . GLY A 1 140 ? 15.020 -14.328 0.181 1.00 87.00 140 GLY A CA 1
ATOM 1103 C C . GLY A 1 140 ? 13.700 -14.450 0.939 1.00 87.00 140 GLY A C 1
ATOM 1104 O O . GLY A 1 140 ? 12.729 -14.952 0.374 1.00 87.00 140 GLY A O 1
ATOM 1105 N N . SER A 1 141 ? 13.646 -13.905 2.158 1.00 88.25 141 SER A N 1
ATOM 1106 C CA . SER A 1 141 ? 12.466 -13.891 3.029 1.00 88.25 141 SER A CA 1
ATOM 1107 C C . SER A 1 141 ? 11.465 -12.775 2.728 1.00 88.25 141 SER A C 1
ATOM 1109 O O . SER A 1 141 ? 10.439 -12.710 3.399 1.00 88.25 141 SER A O 1
ATOM 1111 N N . LEU A 1 142 ? 11.751 -11.879 1.776 1.00 89.44 142 LEU A N 1
ATOM 1112 C CA . LEU A 1 142 ? 10.810 -10.846 1.346 1.00 89.44 142 LEU A CA 1
ATOM 1113 C C . LEU A 1 142 ? 9.858 -11.406 0.303 1.00 89.44 142 LEU A C 1
ATOM 1115 O O . LEU A 1 142 ? 10.276 -12.028 -0.673 1.00 89.44 142 LEU A O 1
ATOM 1119 N N . HIS A 1 143 ? 8.576 -11.128 0.454 1.00 89.56 143 HIS A N 1
ATOM 1120 C CA . HIS A 1 143 ? 7.554 -11.621 -0.450 1.00 89.56 143 HIS A CA 1
ATOM 1121 C C . HIS A 1 143 ? 6.611 -10.487 -0.825 1.00 89.56 143 HIS A C 1
ATOM 1123 O O . HIS A 1 143 ? 6.132 -9.740 0.030 1.00 89.56 143 HIS A O 1
ATOM 1129 N N . LEU A 1 144 ? 6.366 -10.367 -2.128 1.00 91.56 144 LEU A N 1
ATOM 1130 C CA . LEU A 1 144 ? 5.362 -9.472 -2.673 1.00 91.56 144 LEU A CA 1
ATOM 1131 C C . LEU A 1 144 ? 4.020 -10.204 -2.678 1.00 91.56 144 LEU A C 1
ATOM 1133 O O . LEU A 1 144 ? 3.917 -11.316 -3.193 1.00 91.56 144 LEU A O 1
ATOM 1137 N N . GLN A 1 145 ? 3.004 -9.584 -2.095 1.00 90.38 145 GLN A N 1
ATOM 1138 C CA . GLN A 1 145 ? 1.623 -10.038 -2.154 1.00 90.38 145 GLN A CA 1
ATOM 1139 C C . GLN A 1 145 ? 0.811 -9.027 -2.958 1.00 90.38 145 GLN A C 1
ATOM 1141 O O . GLN A 1 145 ? 0.801 -7.839 -2.636 1.00 90.38 145 GLN A O 1
ATOM 1146 N N . PHE A 1 146 ? 0.136 -9.527 -3.985 1.00 89.31 146 PHE A N 1
ATOM 1147 C CA . PHE A 1 146 ? -0.830 -8.791 -4.790 1.00 89.31 146 PHE A CA 1
ATOM 1148 C C . PHE A 1 146 ? -2.158 -8.752 -4.053 1.00 89.31 146 PHE A C 1
ATOM 1150 O O . PHE A 1 146 ? -2.504 -9.745 -3.418 1.00 89.31 146 PHE A O 1
ATOM 1157 N N . GLU A 1 147 ? -2.840 -7.612 -4.134 1.00 86.88 147 GLU A N 1
ATOM 1158 C CA . GLU A 1 147 ? -4.204 -7.361 -3.673 1.00 86.88 147 GLU A CA 1
ATOM 1159 C C . GLU A 1 147 ? -4.598 -8.049 -2.366 1.00 86.88 147 GLU A C 1
ATOM 1161 O O . GLU A 1 147 ? -4.913 -9.237 -2.297 1.00 86.88 147 GLU A O 1
ATOM 1166 N N . LYS A 1 148 ? -4.657 -7.266 -1.293 1.00 85.94 148 LYS A N 1
ATOM 1167 C CA . LYS A 1 148 ? -5.080 -7.775 0.008 1.00 85.94 148 LYS A CA 1
ATOM 1168 C C . LYS A 1 148 ? -6.255 -6.979 0.523 1.00 85.94 148 LYS A C 1
ATOM 1170 O O . LYS A 1 148 ? -6.142 -5.774 0.734 1.00 85.94 148 LYS A O 1
ATOM 1175 N N . THR A 1 149 ? -7.357 -7.677 0.770 1.00 89.94 149 THR A N 1
ATOM 1176 C CA . THR A 1 149 ? -8.476 -7.119 1.528 1.00 89.94 149 THR A CA 1
ATOM 1177 C C . THR A 1 149 ? -8.108 -7.091 3.008 1.00 89.94 149 THR A C 1
ATOM 1179 O O . THR A 1 149 ? -7.525 -8.036 3.544 1.00 89.94 149 THR A O 1
ATOM 1182 N N . LEU 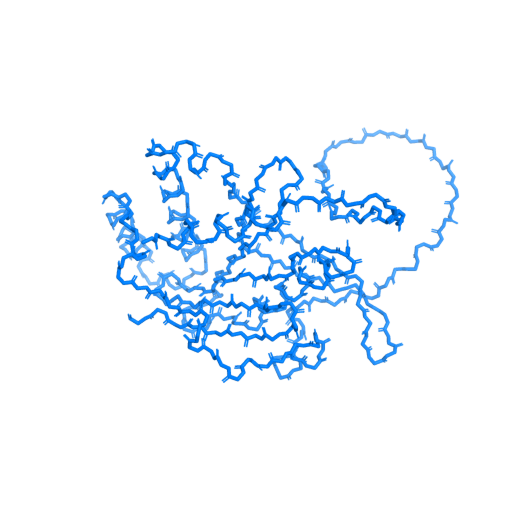A 1 150 ? -8.430 -5.986 3.663 1.00 90.31 150 LEU A N 1
ATOM 1183 C CA . LEU A 1 150 ? -8.245 -5.752 5.083 1.00 90.31 150 LEU A CA 1
ATOM 1184 C C . LEU A 1 150 ? -9.619 -5.551 5.713 1.00 90.31 150 LEU A C 1
ATOM 1186 O O . LEU A 1 150 ? -10.422 -4.784 5.194 1.00 90.31 150 LEU A O 1
ATOM 1190 N N . SER A 1 151 ? -9.862 -6.194 6.849 1.00 91.31 151 SER A N 1
ATOM 1191 C CA . SER A 1 151 ? -11.106 -6.054 7.605 1.00 91.31 151 SER A CA 1
ATOM 1192 C C . SER A 1 151 ? -10.801 -5.921 9.090 1.00 91.31 151 SER A C 1
ATOM 1194 O O . SER A 1 151 ? -9.970 -6.665 9.622 1.00 91.31 151 SER A O 1
ATOM 1196 N N . LEU A 1 152 ? -11.478 -5.006 9.777 1.00 93.69 152 LEU A N 1
ATOM 1197 C CA . LEU A 1 152 ? -11.320 -4.810 11.214 1.00 93.69 152 LEU A CA 1
ATOM 1198 C C . LEU A 1 152 ? -12.649 -4.392 11.851 1.00 93.69 152 LEU A C 1
ATOM 1200 O O . LEU A 1 152 ? -13.209 -3.372 11.449 1.00 93.69 152 LEU A O 1
ATOM 1204 N N . PRO A 1 153 ? -13.119 -5.086 12.905 1.00 94.00 153 PRO A N 1
ATOM 1205 C CA . PRO A 1 153 ? -14.241 -4.598 13.701 1.00 94.00 153 PRO A CA 1
ATOM 1206 C C . PRO A 1 153 ? -13.928 -3.202 14.247 1.00 94.00 153 PRO A C 1
ATOM 1208 O O . PRO A 1 153 ? -12.895 -3.001 14.884 1.00 94.00 153 PRO A O 1
ATOM 1211 N N . TRP A 1 154 ? -14.773 -2.212 14.017 1.00 94.19 154 TRP A N 1
ATOM 1212 C CA . TRP A 1 154 ? -14.501 -0.826 14.382 1.00 94.19 154 TRP A CA 1
ATOM 1213 C C . TRP A 1 154 ? -15.645 -0.237 15.190 1.00 94.19 154 TRP A C 1
ATOM 1215 O O . TRP A 1 154 ? -16.803 -0.570 14.970 1.00 94.19 154 TRP A O 1
ATOM 1225 N N . SER A 1 155 ? -15.320 0.651 16.126 1.00 92.19 155 SER A N 1
ATOM 1226 C CA . SER A 1 155 ? -16.322 1.341 16.934 1.00 92.19 155 SER A CA 1
ATOM 1227 C C . SER A 1 155 ? -16.089 2.842 16.884 1.00 92.19 155 SER A C 1
ATOM 1229 O O . SER A 1 155 ? -15.026 3.339 17.280 1.00 92.19 155 SER A O 1
ATOM 1231 N N . TYR A 1 156 ? -17.100 3.567 16.418 1.00 91.38 156 TYR A N 1
ATOM 1232 C CA . TYR A 1 156 ? -17.073 5.015 16.266 1.00 91.38 156 TYR A CA 1
ATOM 1233 C C . TYR A 1 156 ? -18.437 5.597 16.640 1.00 91.38 156 TYR A C 1
ATOM 1235 O O . TYR A 1 156 ? -19.462 5.068 16.218 1.00 91.38 156 TYR A O 1
ATOM 1243 N N . GLN A 1 157 ? -18.446 6.656 17.460 1.00 88.88 157 GLN A N 1
ATOM 1244 C CA . GLN A 1 157 ? -19.674 7.302 17.956 1.00 88.88 157 GLN A CA 1
ATOM 1245 C C . GLN A 1 157 ? -20.694 6.294 18.530 1.00 88.88 157 GLN A C 1
ATOM 1247 O O . GLN A 1 157 ? -21.865 6.295 18.163 1.00 88.88 157 GLN A O 1
ATOM 1252 N N . ASN A 1 158 ? -20.226 5.391 19.403 1.00 88.56 158 ASN A N 1
ATOM 1253 C CA . ASN A 1 158 ? -21.022 4.331 20.045 1.00 88.56 158 ASN A CA 1
ATOM 1254 C C . ASN A 1 158 ? -21.728 3.350 19.091 1.00 88.56 158 ASN A C 1
ATOM 1256 O O . ASN A 1 158 ? -22.615 2.614 19.512 1.00 88.56 158 ASN A O 1
ATOM 1260 N N . ARG A 1 159 ? -21.317 3.289 17.822 1.00 92.31 159 ARG A N 1
ATOM 1261 C CA . ARG A 1 159 ? -21.783 2.288 16.858 1.00 92.31 159 ARG A CA 1
ATOM 1262 C C . ARG A 1 159 ? -20.639 1.371 16.451 1.00 92.31 159 ARG A C 1
ATOM 1264 O O . ARG A 1 159 ? -19.499 1.823 16.317 1.00 92.31 159 ARG A O 1
ATOM 1271 N N . ALA A 1 160 ? -20.951 0.090 16.284 1.00 93.12 160 ALA A N 1
ATOM 1272 C CA . ALA A 1 160 ? -20.020 -0.932 15.825 1.00 93.12 160 ALA A CA 1
ATOM 1273 C C . ALA A 1 160 ? -20.215 -1.202 14.326 1.00 93.12 160 ALA A C 1
ATOM 1275 O O . ALA A 1 160 ? -21.344 -1.238 13.843 1.00 93.12 160 ALA A O 1
ATOM 1276 N N . TYR A 1 161 ? -19.108 -1.396 13.618 1.00 93.44 161 TYR A N 1
ATOM 1277 C CA . TYR A 1 161 ? -19.040 -1.593 12.174 1.00 93.44 161 TYR A CA 1
ATOM 1278 C C . TYR A 1 161 ? -17.991 -2.653 11.839 1.00 93.44 161 TYR A C 1
ATOM 1280 O O . TYR A 1 161 ? -17.075 -2.896 12.629 1.00 93.44 161 TYR A O 1
ATOM 1288 N N . MET A 1 162 ? -18.061 -3.223 10.641 1.00 94.75 162 MET A N 1
ATOM 1289 C CA . MET A 1 162 ? -16.912 -3.867 10.010 1.00 94.75 162 MET A CA 1
ATOM 1290 C C . MET A 1 162 ? -16.251 -2.857 9.070 1.00 94.75 162 MET A C 1
ATOM 1292 O O . MET A 1 162 ? -16.852 -2.443 8.084 1.00 94.75 162 MET A O 1
ATOM 1296 N N . LEU A 1 163 ? -15.034 -2.418 9.392 1.00 94.06 163 LEU A N 1
ATOM 1297 C CA . LEU A 1 163 ? -14.277 -1.509 8.536 1.00 94.06 163 LEU A CA 1
ATOM 1298 C C . LEU A 1 163 ? -13.480 -2.319 7.515 1.00 94.06 163 LEU A C 1
ATOM 1300 O O . LEU A 1 163 ? -12.648 -3.140 7.909 1.00 94.06 163 LEU A O 1
ATOM 1304 N N . GLU A 1 164 ? -13.695 -2.056 6.230 1.00 93.94 164 GLU A N 1
ATOM 1305 C CA . GLU A 1 164 ? -13.096 -2.814 5.132 1.00 93.94 164 GLU A CA 1
ATOM 1306 C C . GLU A 1 164 ? -12.304 -1.930 4.179 1.00 93.94 164 GLU A C 1
ATOM 1308 O O . GLU A 1 164 ? -12.713 -0.827 3.822 1.00 93.94 164 GLU A O 1
ATOM 1313 N N . GLY A 1 165 ? -11.162 -2.434 3.733 1.00 89.88 165 GLY A N 1
ATOM 1314 C CA . GLY A 1 165 ? -10.335 -1.770 2.743 1.00 89.88 165 GLY A CA 1
ATOM 1315 C C . GLY A 1 165 ? -9.509 -2.748 1.936 1.00 89.88 165 GLY A C 1
ATOM 1316 O O . GLY A 1 165 ? -9.551 -3.955 2.156 1.00 89.88 165 GLY A O 1
ATOM 1317 N N . ALA A 1 166 ? -8.736 -2.215 1.001 1.00 89.00 166 ALA A N 1
ATOM 1318 C CA . ALA A 1 166 ? -7.837 -3.009 0.186 1.00 89.00 166 ALA A CA 1
ATOM 1319 C C . ALA A 1 166 ? -6.491 -2.306 0.017 1.00 89.00 166 ALA A C 1
ATOM 1321 O O . ALA A 1 166 ? -6.374 -1.082 0.147 1.00 89.00 166 ALA A O 1
ATOM 1322 N N . THR A 1 167 ? -5.467 -3.103 -0.249 1.00 90.25 167 THR A N 1
ATOM 1323 C CA . THR A 1 167 ? -4.127 -2.650 -0.631 1.00 90.25 167 THR A CA 1
ATOM 1324 C C . THR A 1 167 ? -3.811 -3.232 -1.994 1.00 90.25 167 THR A C 1
ATOM 1326 O O . THR A 1 167 ? -4.055 -4.423 -2.182 1.00 90.25 167 THR A O 1
ATOM 1329 N N . ASP A 1 168 ? -3.230 -2.453 -2.903 1.00 90.88 168 ASP A N 1
ATOM 1330 C CA . ASP A 1 168 ? -2.907 -2.953 -4.245 1.00 90.88 168 ASP A CA 1
ATOM 1331 C C . ASP A 1 168 ? -1.756 -3.957 -4.194 1.00 90.88 168 ASP A C 1
ATOM 1333 O O . ASP A 1 168 ? -1.838 -5.032 -4.784 1.00 90.88 168 ASP A O 1
ATOM 1337 N N . TYR A 1 169 ? -0.723 -3.649 -3.405 1.00 92.62 169 TYR A N 1
ATOM 1338 C CA . TYR A 1 169 ? 0.356 -4.588 -3.114 1.00 92.62 169 TYR A CA 1
ATOM 1339 C C . TYR A 1 169 ? 0.803 -4.456 -1.666 1.00 92.62 169 TYR A C 1
ATOM 1341 O O . TYR A 1 169 ? 0.623 -3.427 -1.011 1.00 92.62 169 TYR A O 1
ATOM 1349 N N . SER A 1 170 ? 1.432 -5.502 -1.154 1.00 91.62 170 SER A N 1
ATOM 1350 C CA . SER A 1 170 ? 2.067 -5.464 0.152 1.00 91.62 170 SER A CA 1
ATOM 1351 C C . SER A 1 170 ? 3.365 -6.254 0.149 1.00 91.62 170 SER A C 1
ATOM 1353 O O . SER A 1 170 ? 3.474 -7.298 -0.494 1.00 91.62 170 SER A O 1
ATOM 1355 N N . LEU A 1 171 ? 4.359 -5.739 0.866 1.00 90.44 171 LEU A N 1
ATOM 1356 C CA . LEU A 1 171 ? 5.611 -6.431 1.115 1.00 90.44 171 LEU A CA 1
ATOM 1357 C C . LEU A 1 171 ? 5.583 -6.970 2.543 1.00 90.44 171 LEU A C 1
ATOM 1359 O O . LEU A 1 171 ? 5.397 -6.231 3.520 1.00 90.44 171 LEU A O 1
ATOM 1363 N N . TRP A 1 172 ? 5.763 -8.277 2.655 1.00 88.00 172 TRP A N 1
ATOM 1364 C CA . TRP A 1 172 ? 5.852 -8.975 3.927 1.00 88.00 172 TRP A CA 1
ATOM 1365 C C . TRP A 1 172 ? 7.142 -9.779 3.995 1.00 88.00 172 TRP A C 1
ATOM 1367 O O . TRP A 1 172 ? 7.807 -10.021 2.985 1.00 88.00 172 TRP A O 1
ATOM 1377 N N . TYR A 1 173 ? 7.520 -10.139 5.214 1.00 81.50 173 TYR A N 1
ATOM 1378 C CA . TYR A 1 173 ? 8.746 -10.867 5.496 1.00 81.50 173 TYR A CA 1
ATOM 1379 C C . TYR A 1 173 ? 8.460 -12.057 6.412 1.00 81.50 173 TYR A C 1
ATOM 1381 O O . TYR A 1 173 ? 7.544 -12.009 7.237 1.00 81.50 173 TYR A O 1
ATOM 1389 N N . GLY A 1 174 ? 9.248 -13.122 6.268 1.00 76.69 174 GLY A N 1
ATOM 1390 C CA . GLY A 1 174 ? 9.141 -14.337 7.082 1.00 76.69 174 GLY A CA 1
ATOM 1391 C C . GLY A 1 174 ? 8.483 -15.508 6.345 1.00 76.69 174 GLY A C 1
ATOM 1392 O O . GLY A 1 174 ? 8.491 -15.551 5.123 1.00 76.69 174 GLY A O 1
ATOM 1393 N N . GLY A 1 175 ? 7.965 -16.490 7.090 1.00 67.50 175 GLY A N 1
ATOM 1394 C CA . GLY A 1 175 ? 7.242 -17.647 6.533 1.00 67.50 175 GLY A CA 1
ATOM 1395 C C . GLY A 1 175 ? 5.756 -17.360 6.273 1.00 67.50 175 GLY A C 1
ATOM 1396 O O . GLY A 1 175 ? 5.334 -16.213 6.283 1.00 67.50 175 GLY A O 1
ATOM 1397 N N . GLN A 1 176 ? 4.917 -18.390 6.119 1.00 49.78 176 GLN A N 1
ATOM 1398 C CA . GLN A 1 176 ? 3.479 -18.237 5.795 1.00 49.78 176 GLN A CA 1
ATOM 1399 C C . GLN A 1 176 ? 2.657 -17.367 6.777 1.00 49.78 176 GLN A C 1
ATOM 1401 O O . GLN A 1 176 ? 1.584 -16.893 6.417 1.00 49.78 176 GLN A O 1
ATOM 1406 N N . LYS A 1 177 ? 3.154 -17.120 7.997 1.00 58.97 177 LYS A N 1
ATOM 1407 C CA . LYS A 1 177 ? 2.582 -16.174 8.979 1.00 58.97 177 LYS A CA 1
ATOM 1408 C C . LYS A 1 177 ? 3.318 -14.824 8.996 1.00 58.97 177 LYS A C 1
ATOM 1410 O O . LYS A 1 177 ? 3.458 -14.210 10.051 1.00 58.97 177 LYS A O 1
ATOM 1415 N N . GLY A 1 178 ? 3.866 -14.419 7.855 1.00 60.22 178 GLY A N 1
ATOM 1416 C CA . GLY A 1 178 ? 4.719 -13.247 7.731 1.00 60.22 178 GLY A CA 1
ATOM 1417 C C . GLY A 1 178 ? 4.008 -11.949 8.095 1.00 60.22 178 GLY A C 1
ATOM 1418 O O . GLY A 1 178 ? 2.796 -11.797 7.931 1.00 60.22 178 GLY A O 1
ATOM 1419 N N . GLU A 1 179 ? 4.776 -10.993 8.603 1.00 71.69 179 GLU A N 1
ATOM 1420 C CA . GLU A 1 179 ? 4.244 -9.703 9.023 1.00 71.69 179 GLU A CA 1
ATOM 1421 C C . GLU A 1 179 ? 4.288 -8.714 7.851 1.00 71.69 179 GLU A C 1
ATOM 1423 O O . GLU A 1 179 ? 5.329 -8.469 7.239 1.00 71.69 179 GLU A O 1
ATOM 1428 N N . THR A 1 180 ? 3.133 -8.143 7.505 1.00 78.88 180 THR A N 1
ATOM 1429 C CA . THR A 1 180 ? 3.028 -7.140 6.438 1.00 78.88 180 THR A CA 1
ATOM 1430 C C . THR A 1 180 ? 3.554 -5.797 6.926 1.00 78.88 180 THR A C 1
ATOM 1432 O O . THR A 1 180 ? 2.860 -5.143 7.694 1.00 78.88 180 THR A O 1
ATOM 1435 N N . ASN A 1 181 ? 4.739 -5.368 6.497 1.00 76.69 181 ASN A N 1
ATOM 1436 C CA . ASN A 1 181 ? 5.362 -4.137 7.006 1.00 76.69 181 ASN A CA 1
ATOM 1437 C C . ASN A 1 181 ? 5.202 -2.924 6.096 1.00 76.69 181 ASN A C 1
ATOM 1439 O O . ASN A 1 181 ? 5.245 -1.795 6.585 1.00 76.69 181 ASN A O 1
ATOM 1443 N N . LEU A 1 182 ? 5.023 -3.155 4.798 1.00 86.81 182 LEU A N 1
ATOM 1444 C CA . LEU A 1 182 ? 4.936 -2.093 3.810 1.00 86.81 182 LEU A CA 1
ATOM 1445 C C . LEU A 1 182 ? 3.751 -2.340 2.885 1.00 86.81 182 LEU A C 1
ATOM 1447 O O . LEU A 1 182 ? 3.614 -3.417 2.306 1.00 86.81 182 LEU A O 1
ATOM 1451 N N . LEU A 1 183 ? 2.898 -1.332 2.763 1.00 89.44 183 LEU A N 1
ATOM 1452 C CA . LEU A 1 183 ? 1.747 -1.332 1.870 1.00 89.44 183 LEU A CA 1
ATOM 1453 C C . LEU A 1 183 ? 2.019 -0.425 0.671 1.00 89.44 183 LEU A C 1
ATOM 1455 O O . LEU A 1 183 ? 2.595 0.648 0.830 1.00 89.44 183 LEU A O 1
ATOM 1459 N N . PHE A 1 184 ? 1.580 -0.834 -0.511 1.00 89.62 184 PHE A N 1
ATOM 1460 C CA . PHE A 1 184 ? 1.654 -0.040 -1.731 1.00 89.62 184 PHE A CA 1
ATOM 1461 C C . PHE A 1 184 ? 0.254 0.241 -2.256 1.00 89.62 184 PHE A C 1
ATOM 1463 O O . PHE A 1 184 ? -0.607 -0.643 -2.292 1.00 89.62 184 PHE A O 1
ATOM 1470 N N . PHE A 1 185 ? 0.066 1.477 -2.697 1.00 88.56 185 PHE A N 1
ATOM 1471 C CA . PHE A 1 185 ? -1.190 1.983 -3.220 1.00 88.56 185 PHE A CA 1
ATOM 1472 C C . PHE A 1 185 ? -0.928 2.717 -4.531 1.00 88.56 185 PHE A C 1
ATOM 1474 O O . PHE A 1 185 ? -0.138 3.662 -4.593 1.00 88.56 185 PHE A O 1
ATOM 1481 N N . CYS A 1 186 ? -1.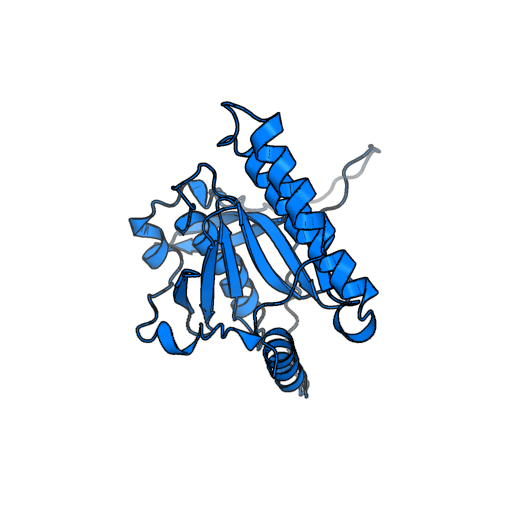596 2.262 -5.579 1.00 86.06 186 CYS A N 1
ATOM 1482 C CA . CYS A 1 186 ? -1.608 2.884 -6.882 1.00 86.06 186 CYS A CA 1
ATOM 1483 C C . CYS A 1 186 ? -2.722 3.932 -6.918 1.00 86.06 186 CYS A C 1
ATOM 1485 O O . CYS A 1 186 ? -3.890 3.651 -6.625 1.00 86.06 186 CYS A O 1
ATOM 1487 N N . ALA A 1 187 ? -2.354 5.153 -7.288 1.00 83.38 187 ALA A N 1
ATOM 1488 C CA . ALA A 1 187 ? -3.294 6.236 -7.491 1.00 83.38 187 ALA A CA 1
ATOM 1489 C C . ALA A 1 187 ? -4.376 5.826 -8.499 1.00 83.38 187 ALA A C 1
ATOM 1491 O O . ALA A 1 187 ? -4.134 5.091 -9.455 1.00 83.38 187 ALA A O 1
ATOM 1492 N N . SER A 1 188 ? -5.598 6.324 -8.305 1.00 77.19 188 SER A N 1
ATOM 1493 C CA . SER A 1 188 ? -6.666 6.046 -9.273 1.00 77.19 188 SER A CA 1
ATOM 1494 C C . SER A 1 188 ? -6.532 6.887 -10.542 1.00 77.19 188 SER A C 1
ATOM 1496 O O . SER A 1 188 ? -7.052 6.486 -11.579 1.00 77.19 188 SER A O 1
ATOM 1498 N N . ARG A 1 189 ? -5.846 8.034 -10.454 1.00 76.31 189 ARG A N 1
ATOM 1499 C CA . ARG A 1 189 ? -5.496 8.933 -11.560 1.00 76.31 189 ARG A CA 1
ATOM 1500 C C . ARG A 1 189 ? -4.198 9.666 -11.230 1.00 76.31 189 ARG A C 1
ATOM 1502 O O . ARG A 1 189 ? -3.920 9.906 -10.051 1.00 76.31 189 ARG A O 1
ATOM 1509 N N . ARG A 1 190 ? -3.460 10.069 -12.262 1.00 74.44 190 ARG A N 1
ATOM 1510 C CA . ARG A 1 190 ? -2.261 10.903 -12.130 1.00 74.44 190 ARG A CA 1
ATOM 1511 C C . ARG A 1 190 ? -2.576 12.213 -11.400 1.00 74.44 190 ARG A C 1
ATOM 1513 O O . ARG A 1 190 ? -3.655 12.778 -11.578 1.00 74.44 190 ARG A O 1
ATOM 1520 N N . GLY A 1 191 ? -1.689 12.651 -10.508 1.00 70.81 191 GLY A N 1
ATOM 1521 C CA . GLY A 1 191 ? -1.876 13.861 -9.693 1.00 70.81 191 GLY A CA 1
ATOM 1522 C C . GLY A 1 191 ? -2.901 13.746 -8.550 1.00 70.81 191 GLY A C 1
ATOM 1523 O O . GLY A 1 191 ? -2.918 14.595 -7.657 1.00 70.81 191 GLY A O 1
ATOM 1524 N N . ASN A 1 192 ? -3.715 12.683 -8.499 1.00 75.88 192 ASN A N 1
ATOM 1525 C CA . ASN A 1 192 ? -4.585 12.375 -7.361 1.00 75.88 192 ASN A CA 1
ATOM 1526 C C . ASN A 1 192 ? -4.154 11.069 -6.694 1.00 75.88 192 ASN A C 1
ATOM 1528 O O . ASN A 1 192 ? -4.750 10.004 -6.868 1.00 75.88 192 ASN A O 1
ATOM 1532 N N . ILE A 1 193 ? -3.104 11.191 -5.887 1.00 74.12 193 ILE A N 1
ATOM 1533 C CA . ILE A 1 193 ? -2.375 10.063 -5.311 1.00 74.12 193 ILE A CA 1
ATOM 1534 C C . ILE A 1 193 ? -3.245 9.224 -4.354 1.00 74.12 193 ILE A C 1
ATOM 1536 O O . ILE A 1 193 ? -2.926 8.075 -4.106 1.00 74.12 193 ILE A O 1
ATOM 1540 N N . GLY A 1 194 ? -4.393 9.709 -3.860 1.00 80.19 194 GLY A N 1
ATOM 1541 C CA . GLY A 1 194 ? -5.276 8.879 -3.020 1.00 80.19 194 GLY A CA 1
ATOM 1542 C C . GLY A 1 194 ? -4.722 8.641 -1.608 1.00 80.19 194 GLY A C 1
ATOM 1543 O O . GLY A 1 194 ? -4.867 7.567 -1.022 1.00 80.19 194 GLY A O 1
ATOM 1544 N N . ARG A 1 195 ? -4.063 9.664 -1.039 1.00 84.38 195 ARG A N 1
ATOM 1545 C CA . ARG A 1 195 ? -3.407 9.595 0.282 1.00 84.38 195 ARG A CA 1
ATOM 1546 C C . ARG A 1 195 ? -4.347 9.106 1.385 1.00 84.38 195 ARG A C 1
ATOM 1548 O O . ARG A 1 195 ? -3.920 8.393 2.285 1.00 84.38 195 ARG A O 1
ATOM 1555 N N . TYR A 1 196 ? -5.606 9.526 1.349 1.00 87.81 196 TYR A N 1
ATOM 1556 C CA . TYR A 1 196 ? -6.568 9.237 2.408 1.00 87.81 196 TYR A CA 1
ATOM 1557 C C . TYR A 1 196 ? -6.958 7.760 2.439 1.00 87.81 196 TYR A C 1
ATOM 1559 O O . TYR A 1 196 ? -6.926 7.163 3.509 1.00 87.81 196 TYR A O 1
ATOM 1567 N N . GLN A 1 197 ? -7.207 7.148 1.280 1.00 88.38 197 GLN A N 1
ATOM 1568 C CA . GLN A 1 197 ? -7.496 5.718 1.183 1.00 88.38 197 GLN A CA 1
ATOM 1569 C C . GLN A 1 197 ? -6.314 4.879 1.687 1.00 88.38 197 GLN A C 1
ATOM 1571 O O . GLN A 1 197 ? -6.501 3.954 2.478 1.00 88.38 197 GLN A O 1
ATOM 1576 N N . ALA A 1 198 ? -5.089 5.255 1.306 1.00 90.75 198 ALA A N 1
ATOM 1577 C CA . ALA A 1 198 ? -3.881 4.598 1.799 1.00 90.75 198 ALA A CA 1
ATOM 1578 C C . ALA A 1 198 ? -3.759 4.682 3.329 1.00 90.75 198 ALA A C 1
ATOM 1580 O O . ALA A 1 198 ? -3.516 3.672 3.992 1.00 90.75 198 ALA A O 1
ATOM 1581 N N . LEU A 1 199 ? -3.988 5.869 3.906 1.00 92.12 199 LEU A N 1
ATOM 1582 C CA . LEU A 1 199 ? -3.982 6.062 5.358 1.00 92.12 199 LEU A CA 1
ATOM 1583 C C . LEU A 1 199 ? -5.043 5.214 6.062 1.00 92.12 199 LEU A C 1
ATOM 1585 O O . LEU A 1 199 ? -4.755 4.668 7.125 1.00 92.12 199 LEU A O 1
ATOM 1589 N N . CYS A 1 200 ? -6.232 5.063 5.476 1.00 92.75 200 CYS A N 1
ATOM 1590 C CA . CYS A 1 200 ? -7.272 4.203 6.030 1.00 92.75 200 CYS A CA 1
ATOM 1591 C C . CYS A 1 200 ? -6.824 2.739 6.111 1.00 92.75 200 CYS A C 1
ATOM 1593 O O . CYS A 1 200 ? -6.870 2.144 7.188 1.00 92.75 200 CYS A O 1
ATOM 1595 N N . SER A 1 201 ? -6.313 2.178 5.013 1.00 92.62 201 SER A N 1
ATOM 1596 C CA . SER A 1 201 ? -5.788 0.806 4.990 1.00 92.62 201 SER A CA 1
ATOM 1597 C C . SER A 1 201 ? -4.612 0.611 5.955 1.00 92.62 201 SER A C 1
ATOM 1599 O O . SER A 1 201 ? -4.558 -0.377 6.691 1.00 92.62 201 SER A O 1
ATOM 1601 N N . MET A 1 202 ? -3.688 1.576 6.020 1.00 93.81 202 MET A N 1
ATOM 1602 C CA . MET A 1 202 ? -2.584 1.547 6.984 1.00 93.81 202 MET A CA 1
ATOM 1603 C C . MET A 1 202 ? -3.081 1.576 8.434 1.00 93.81 202 MET A C 1
ATOM 1605 O O . MET A 1 202 ? -2.553 0.850 9.278 1.00 93.81 202 MET A O 1
ATOM 1609 N N . ALA A 1 203 ? -4.101 2.384 8.735 1.00 94.19 203 ALA A N 1
ATOM 1610 C CA . ALA A 1 203 ? -4.676 2.480 10.072 1.00 94.19 203 ALA A CA 1
ATOM 1611 C C . ALA A 1 203 ? -5.389 1.186 10.485 1.00 94.19 203 ALA A C 1
ATOM 1613 O O . ALA A 1 203 ? -5.249 0.772 11.635 1.00 94.19 203 ALA A O 1
ATOM 1614 N N . ILE A 1 204 ? -6.091 0.517 9.559 1.00 93.69 204 ILE A N 1
ATOM 1615 C CA . ILE A 1 204 ? -6.674 -0.812 9.798 1.00 93.69 204 ILE A CA 1
ATOM 1616 C C . ILE A 1 204 ? -5.587 -1.777 10.283 1.00 93.69 204 ILE A C 1
ATOM 1618 O O . ILE A 1 204 ? -5.724 -2.390 11.343 1.00 93.69 204 ILE A O 1
ATOM 1622 N N . LEU A 1 205 ? -4.474 -1.867 9.548 1.00 92.69 205 LEU A N 1
ATOM 1623 C CA . LEU A 1 205 ? -3.367 -2.752 9.904 1.00 92.69 205 LEU A CA 1
ATOM 1624 C C . LEU A 1 205 ? -2.707 -2.353 11.234 1.00 92.69 205 LEU A C 1
ATOM 1626 O O . LEU A 1 205 ? -2.431 -3.215 12.069 1.00 92.69 205 LEU A O 1
ATOM 1630 N N . HIS A 1 206 ? -2.490 -1.056 11.458 1.00 94.06 206 HIS A N 1
ATOM 1631 C CA . HIS A 1 206 ? -1.924 -0.525 12.699 1.00 94.06 206 HIS A CA 1
ATOM 1632 C C . HIS A 1 206 ? -2.776 -0.901 13.921 1.00 94.06 206 HIS A C 1
ATOM 1634 O O . HIS A 1 206 ? -2.266 -1.442 14.906 1.00 94.06 206 HIS A O 1
ATOM 1640 N N . HIS A 1 207 ? -4.091 -0.677 13.850 1.00 93.88 207 HIS A N 1
ATOM 1641 C CA . HIS A 1 207 ? -5.015 -1.006 14.936 1.00 93.88 207 HIS A CA 1
ATOM 1642 C C . HIS A 1 207 ? -5.161 -2.511 15.139 1.00 93.88 207 HIS A C 1
ATOM 1644 O O . HIS A 1 207 ? -5.218 -2.957 16.284 1.00 93.88 207 HIS A O 1
ATOM 1650 N N . ALA A 1 208 ? -5.154 -3.304 14.065 1.00 92.00 208 ALA A N 1
ATOM 1651 C CA . ALA A 1 208 ? -5.132 -4.761 14.167 1.00 92.00 208 ALA A CA 1
ATOM 1652 C C . ALA A 1 208 ? -3.894 -5.247 14.942 1.00 92.00 208 ALA A C 1
ATOM 1654 O O . ALA A 1 208 ? -4.023 -6.031 15.882 1.00 92.00 208 ALA A O 1
ATOM 1655 N N . ARG A 1 209 ? -2.702 -4.717 14.622 1.00 92.19 209 ARG A N 1
ATOM 1656 C CA . ARG A 1 209 ? -1.449 -5.025 15.338 1.00 92.19 209 ARG A CA 1
ATOM 1657 C C . ARG A 1 209 ? -1.516 -4.623 16.813 1.00 92.19 209 ARG A C 1
ATOM 1659 O O . ARG A 1 209 ? -1.111 -5.405 17.670 1.00 92.19 209 ARG A O 1
ATOM 1666 N N . ARG A 1 210 ? -2.060 -3.437 17.117 1.00 92.44 210 ARG A N 1
ATOM 1667 C CA . ARG A 1 210 ? -2.235 -2.961 18.501 1.00 92.44 210 ARG A CA 1
ATOM 1668 C C . ARG A 1 210 ? -3.158 -3.868 19.309 1.00 92.44 210 ARG A C 1
ATOM 1670 O O . ARG A 1 210 ? -2.814 -4.234 20.426 1.00 92.44 210 ARG A O 1
ATOM 1677 N N . ARG A 1 211 ? -4.304 -4.258 18.746 1.00 92.31 211 ARG A N 1
ATOM 1678 C CA . ARG A 1 211 ? -5.259 -5.166 19.408 1.00 92.31 211 ARG A CA 1
ATOM 1679 C C . ARG A 1 211 ? -4.697 -6.567 19.615 1.00 92.31 211 ARG A C 1
ATOM 1681 O O . ARG A 1 211 ? -5.032 -7.210 20.597 1.00 92.31 211 ARG A O 1
ATOM 1688 N N . ALA A 1 212 ? -3.823 -7.009 18.716 1.00 88.56 212 ALA A N 1
ATOM 1689 C CA . ALA A 1 212 ? -3.097 -8.266 18.839 1.00 88.56 212 ALA A CA 1
ATOM 1690 C C . ALA A 1 212 ? -1.922 -8.211 19.839 1.00 88.56 212 ALA A C 1
ATOM 1692 O O . ALA A 1 212 ? -1.187 -9.189 19.941 1.00 88.56 212 ALA A O 1
ATOM 1693 N N . GLY A 1 213 ? -1.686 -7.078 20.516 1.00 89.19 213 GLY A N 1
ATOM 1694 C CA . GLY A 1 213 ? -0.590 -6.930 21.478 1.00 89.19 213 GLY A CA 1
ATOM 1695 C C . GLY A 1 213 ? 0.807 -7.000 20.852 1.00 89.19 213 GLY A C 1
ATOM 1696 O O . GLY A 1 213 ? 1.754 -7.418 21.510 1.00 89.19 213 GLY A O 1
ATOM 1697 N N . ARG A 1 214 ? 0.959 -6.637 19.570 1.00 87.25 214 ARG A N 1
ATOM 1698 C CA . ARG A 1 214 ? 2.262 -6.692 18.888 1.00 87.25 214 ARG A CA 1
ATOM 1699 C C . ARG A 1 214 ? 3.202 -5.597 19.399 1.00 87.25 214 ARG A C 1
ATOM 1701 O O . ARG A 1 214 ? 2.802 -4.443 19.532 1.00 87.25 214 ARG A O 1
ATOM 1708 N N . ASN A 1 215 ? 4.473 -5.950 19.609 1.00 85.19 215 ASN A N 1
ATOM 1709 C CA . ASN A 1 215 ? 5.523 -5.017 20.047 1.00 85.19 215 ASN A CA 1
ATOM 1710 C C . ASN A 1 215 ? 5.833 -3.943 18.994 1.00 85.19 215 ASN A C 1
ATOM 1712 O O . ASN A 1 215 ? 6.135 -2.788 19.326 1.00 85.19 215 ASN A O 1
ATOM 1716 N N . ASP A 1 216 ? 5.773 -4.334 17.720 1.00 85.62 216 ASP A N 1
ATOM 1717 C CA . ASP A 1 216 ? 5.859 -3.419 16.596 1.00 85.62 216 ASP A CA 1
ATOM 1718 C C . ASP A 1 216 ? 4.486 -3.235 15.947 1.00 85.62 216 ASP A C 1
ATOM 1720 O O . ASP A 1 216 ? 3.854 -4.164 15.443 1.00 85.62 216 ASP A O 1
ATOM 1724 N N . THR A 1 217 ? 4.012 -1.996 15.995 1.00 90.69 217 THR A N 1
ATOM 1725 C CA . THR A 1 217 ? 2.744 -1.564 15.404 1.00 90.69 217 THR A CA 1
ATOM 1726 C C . THR A 1 217 ? 2.976 -0.505 14.338 1.00 90.69 217 THR A C 1
ATOM 1728 O O . THR A 1 217 ? 2.009 -0.000 13.773 1.00 90.69 217 THR A O 1
ATOM 1731 N N . ILE A 1 218 ? 4.237 -0.179 14.031 1.00 90.56 218 ILE A N 1
ATOM 1732 C CA . ILE A 1 218 ? 4.576 0.784 12.990 1.00 90.56 218 ILE A CA 1
ATOM 1733 C C . ILE A 1 218 ? 4.112 0.219 11.649 1.00 90.56 218 ILE A C 1
ATOM 1735 O O . ILE A 1 218 ? 4.302 -0.961 11.364 1.00 90.56 218 ILE A O 1
ATOM 1739 N N . VAL A 1 219 ? 3.474 1.046 10.827 1.00 91.62 219 VAL A N 1
ATOM 1740 C CA . VAL A 1 219 ? 3.052 0.660 9.477 1.00 91.62 219 VAL A CA 1
ATOM 1741 C C . VAL A 1 219 ? 3.625 1.654 8.490 1.00 91.62 219 VAL A C 1
ATOM 1743 O O . VAL A 1 219 ? 3.419 2.860 8.636 1.00 91.62 219 VAL A O 1
ATOM 1746 N N . TYR A 1 220 ? 4.319 1.140 7.478 1.00 91.50 220 TYR A N 1
ATOM 1747 C CA . TYR A 1 220 ? 4.816 1.931 6.364 1.00 91.50 220 TYR A CA 1
ATOM 1748 C C . TYR A 1 220 ? 3.908 1.765 5.151 1.00 91.50 220 TYR A C 1
ATOM 1750 O O . TYR A 1 220 ? 3.325 0.705 4.914 1.00 91.50 220 TYR A O 1
ATOM 1758 N N . GLY A 1 221 ? 3.793 2.832 4.376 1.00 92.06 221 GLY A N 1
ATOM 1759 C CA . GLY A 1 221 ? 2.994 2.873 3.168 1.00 92.06 221 GLY A CA 1
ATOM 1760 C C . GLY A 1 221 ? 3.689 3.684 2.093 1.00 92.06 221 GLY A C 1
ATOM 1761 O O . GLY A 1 221 ? 4.393 4.647 2.389 1.00 92.06 221 GLY A O 1
ATOM 1762 N N . ILE A 1 222 ? 3.473 3.296 0.848 1.00 92.00 222 ILE A N 1
ATOM 1763 C CA . ILE A 1 222 ? 3.877 4.041 -0.334 1.00 92.00 222 ILE A CA 1
ATOM 1764 C C . ILE A 1 222 ? 2.638 4.263 -1.180 1.00 92.00 222 ILE A C 1
ATOM 1766 O O . ILE A 1 222 ? 1.867 3.337 -1.428 1.00 92.00 222 ILE A O 1
ATOM 1770 N N . VAL A 1 223 ? 2.459 5.498 -1.625 1.00 91.88 223 VAL A N 1
ATOM 1771 C CA . VAL A 1 223 ? 1.375 5.874 -2.521 1.00 91.88 223 VAL A CA 1
ATOM 1772 C C . VAL A 1 223 ? 1.977 6.555 -3.733 1.00 91.88 223 VAL A C 1
ATOM 1774 O O . VAL A 1 223 ? 2.804 7.456 -3.582 1.00 91.88 223 VAL A O 1
ATOM 1777 N N . THR A 1 224 ? 1.601 6.103 -4.923 1.00 90.88 224 THR A N 1
ATOM 1778 C CA . THR A 1 224 ? 2.230 6.559 -6.162 1.00 90.88 224 THR A CA 1
ATOM 1779 C C . THR A 1 224 ? 1.277 6.491 -7.346 1.00 90.88 224 THR A C 1
ATOM 1781 O O . THR A 1 224 ? 0.440 5.593 -7.435 1.00 90.88 224 THR A O 1
ATOM 1784 N N . ASP A 1 225 ? 1.429 7.425 -8.278 1.00 87.19 225 ASP A N 1
ATOM 1785 C CA . ASP A 1 225 ? 0.856 7.361 -9.626 1.00 87.19 225 ASP A CA 1
ATOM 1786 C C . ASP A 1 225 ? 1.882 6.884 -10.672 1.00 87.19 225 ASP A C 1
ATOM 1788 O O . ASP A 1 225 ? 1.696 7.070 -11.870 1.00 87.19 225 ASP A O 1
ATOM 1792 N N . THR A 1 226 ? 2.952 6.225 -10.216 1.00 84.75 226 THR A N 1
ATOM 1793 C CA . THR A 1 226 ? 4.144 5.773 -10.959 1.00 84.75 226 THR A CA 1
ATOM 1794 C C . THR A 1 226 ? 5.152 6.848 -11.341 1.00 84.75 226 THR A C 1
ATOM 1796 O O . THR A 1 226 ? 6.265 6.489 -11.729 1.00 84.75 226 THR A O 1
ATOM 1799 N N . ASP A 1 227 ? 4.819 8.127 -11.174 1.00 81.31 227 ASP A N 1
ATOM 1800 C CA . ASP A 1 227 ? 5.748 9.233 -11.409 1.00 81.31 227 ASP A CA 1
ATOM 1801 C C . ASP A 1 227 ? 6.088 9.954 -10.104 1.00 81.31 227 ASP A C 1
ATOM 1803 O O . ASP A 1 227 ? 7.263 10.103 -9.772 1.00 81.31 227 ASP A O 1
ATOM 1807 N N . GLU A 1 228 ? 5.079 10.334 -9.320 1.00 85.19 228 GLU A N 1
ATOM 1808 C CA . GLU A 1 228 ? 5.262 10.877 -7.978 1.00 85.19 228 GLU A CA 1
ATOM 1809 C C . GLU A 1 228 ? 5.168 9.754 -6.937 1.00 85.19 228 GLU A C 1
ATOM 1811 O O . GLU A 1 228 ? 4.287 8.887 -6.985 1.00 85.19 228 GLU A O 1
ATOM 1816 N N . TRP A 1 229 ? 6.071 9.778 -5.958 1.00 87.38 229 TRP A N 1
ATOM 1817 C CA . TRP A 1 229 ? 6.127 8.802 -4.874 1.00 87.38 229 TRP A CA 1
ATOM 1818 C C . TRP A 1 229 ? 6.000 9.505 -3.528 1.00 87.38 229 TRP A C 1
ATOM 1820 O O . TRP A 1 229 ? 6.766 10.413 -3.192 1.00 87.38 229 TRP A O 1
ATOM 1830 N N . ARG A 1 230 ? 5.024 9.062 -2.732 1.00 87.69 230 ARG A N 1
ATOM 1831 C CA . ARG A 1 230 ? 4.813 9.536 -1.365 1.00 87.69 230 ARG A CA 1
ATOM 1832 C C . ARG A 1 230 ? 4.978 8.405 -0.375 1.00 87.69 230 ARG A C 1
ATOM 1834 O O . ARG A 1 230 ? 4.367 7.348 -0.512 1.00 87.69 230 ARG A O 1
ATOM 1841 N N . PHE A 1 231 ? 5.747 8.676 0.666 1.00 88.62 231 PHE A N 1
ATOM 1842 C CA . PHE A 1 231 ? 6.031 7.743 1.741 1.00 88.62 231 PHE A CA 1
ATOM 1843 C C . PHE A 1 231 ? 5.234 8.129 2.981 1.00 88.62 231 PHE A C 1
ATOM 1845 O O . PHE A 1 231 ? 5.249 9.283 3.407 1.00 88.62 231 PHE A O 1
ATOM 1852 N N . LEU A 1 232 ? 4.526 7.162 3.553 1.00 90.69 232 LEU A N 1
ATOM 1853 C CA . LEU A 1 232 ? 3.633 7.314 4.694 1.00 90.69 232 LEU A CA 1
ATOM 1854 C C . LEU A 1 232 ? 4.080 6.405 5.836 1.00 90.69 232 LEU A C 1
ATOM 1856 O O . LEU A 1 232 ? 4.519 5.276 5.617 1.00 90.69 232 LEU A O 1
ATOM 1860 N N . CYS A 1 233 ? 3.976 6.885 7.072 1.00 91.50 233 CYS A N 1
ATOM 1861 C CA . CYS A 1 233 ? 4.251 6.084 8.264 1.00 91.50 233 CYS A CA 1
ATOM 1862 C C . CYS A 1 233 ? 3.219 6.400 9.338 1.00 91.50 233 CYS A C 1
ATOM 1864 O O . CYS A 1 233 ? 2.937 7.569 9.592 1.00 91.50 233 CYS A O 1
ATOM 1866 N N . ILE A 1 234 ? 2.693 5.357 9.977 1.00 92.75 234 ILE A N 1
ATOM 1867 C CA . ILE A 1 234 ? 1.965 5.445 11.244 1.00 92.75 234 ILE A CA 1
ATOM 1868 C C . ILE A 1 234 ? 2.881 4.856 12.320 1.00 92.75 234 ILE A C 1
ATOM 1870 O O . ILE A 1 234 ? 3.272 3.696 12.191 1.00 92.75 234 ILE A O 1
ATOM 1874 N N . ASP A 1 235 ? 3.258 5.624 13.351 1.00 91.25 235 ASP A N 1
ATOM 1875 C CA . ASP A 1 235 ? 4.033 5.068 14.478 1.00 91.25 235 ASP A CA 1
ATOM 1876 C C . ASP A 1 235 ? 3.172 4.320 15.498 1.00 91.25 235 ASP A C 1
ATOM 1878 O O . ASP A 1 235 ? 1.947 4.268 15.426 1.00 91.25 235 ASP A O 1
ATOM 1882 N N . LYS A 1 236 ? 3.852 3.808 16.527 1.00 91.81 236 LYS A N 1
ATOM 1883 C CA . LYS A 1 236 ? 3.271 3.183 17.712 1.00 91.81 236 LYS A CA 1
ATOM 1884 C C . LYS A 1 236 ? 2.264 4.069 18.460 1.00 91.81 236 LYS A C 1
ATOM 1886 O O . LYS A 1 236 ? 1.392 3.534 19.137 1.00 91.81 236 LYS A O 1
ATOM 1891 N N . GLN A 1 237 ? 2.363 5.394 18.342 1.00 91.88 237 GLN A N 1
ATOM 1892 C CA . GLN A 1 237 ? 1.462 6.369 18.964 1.00 91.88 237 GLN A CA 1
ATOM 1893 C C . GLN A 1 237 ? 0.320 6.805 18.031 1.00 91.88 237 GLN A C 1
ATOM 1895 O O . GLN A 1 237 ? -0.401 7.747 18.351 1.00 91.88 237 GLN A O 1
ATOM 1900 N N . SER A 1 238 ? 0.131 6.131 16.892 1.00 93.69 238 SER A N 1
ATOM 1901 C CA . SER A 1 238 ? -0.886 6.476 15.894 1.00 93.69 238 SER A CA 1
ATOM 1902 C C . SER A 1 238 ? -0.682 7.870 15.268 1.00 93.69 238 SER A C 1
ATOM 1904 O O . SER A 1 238 ? -1.637 8.501 14.806 1.00 93.69 238 SER A O 1
ATOM 1906 N N . ARG A 1 239 ? 0.568 8.353 15.217 1.00 93.38 239 ARG A N 1
ATOM 1907 C CA . ARG A 1 239 ? 0.957 9.590 14.525 1.00 93.38 239 ARG A CA 1
ATOM 1908 C C . ARG A 1 239 ? 1.403 9.302 13.098 1.00 93.38 239 ARG A C 1
ATOM 1910 O O . ARG A 1 239 ? 2.180 8.379 12.854 1.00 93.38 239 ARG A O 1
ATOM 1917 N N . VAL A 1 240 ? 0.930 10.131 12.176 1.00 90.75 240 VAL A N 1
ATOM 1918 C CA . VAL A 1 240 ? 1.093 10.017 10.731 1.00 90.75 240 VAL A CA 1
ATOM 1919 C C . VAL A 1 240 ? 2.162 10.983 10.255 1.00 90.75 240 VAL A C 1
ATOM 1921 O O . VAL A 1 240 ? 2.006 12.195 10.413 1.00 90.75 240 VAL A O 1
ATOM 1924 N N . SER A 1 241 ? 3.182 10.463 9.581 1.00 88.88 241 SER A N 1
ATOM 1925 C CA . SER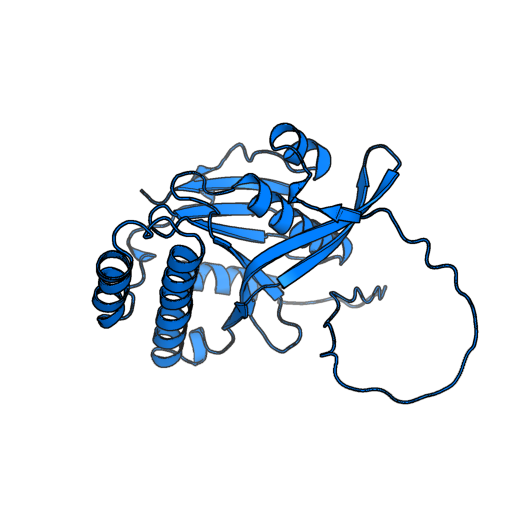 A 1 241 ? 4.134 11.268 8.820 1.00 88.88 241 SER A CA 1
ATOM 1926 C C . SER A 1 241 ? 4.039 10.987 7.322 1.00 88.88 241 SER A C 1
ATOM 1928 O O . SER A 1 241 ? 3.683 9.884 6.905 1.00 88.88 241 SER A O 1
ATOM 1930 N N . CYS A 1 242 ? 4.323 12.008 6.511 1.00 85.69 242 CYS A N 1
ATOM 1931 C CA . CYS A 1 242 ? 4.308 11.941 5.053 1.00 85.69 242 CYS A CA 1
ATOM 1932 C C . CYS A 1 242 ? 5.570 12.616 4.513 1.00 85.69 242 CYS A C 1
ATOM 1934 O O . CYS A 1 242 ? 5.865 13.739 4.918 1.00 85.69 242 CYS A O 1
ATOM 1936 N N . SER A 1 243 ? 6.271 11.961 3.594 1.00 82.25 243 SER A N 1
ATOM 1937 C CA . SER A 1 243 ? 7.396 12.532 2.851 1.00 82.25 243 SER A CA 1
ATOM 1938 C C . SER A 1 243 ? 7.183 12.363 1.349 1.00 82.25 243 SER A C 1
ATOM 1940 O O . SER A 1 243 ? 6.519 11.421 0.915 1.00 82.25 243 SER A O 1
ATOM 1942 N N . THR A 1 244 ? 7.729 13.287 0.569 1.00 73.00 244 THR A N 1
ATOM 1943 C CA . THR A 1 244 ? 7.772 13.244 -0.898 1.00 73.00 244 THR A CA 1
ATOM 1944 C C . THR A 1 244 ? 9.211 12.989 -1.322 1.00 73.00 244 THR A C 1
ATOM 1946 O O . THR A 1 244 ? 10.098 13.674 -0.808 1.00 73.00 244 THR A O 1
ATOM 1949 N N . ASP A 1 245 ? 9.445 12.057 -2.248 1.00 62.78 245 ASP A N 1
ATOM 1950 C CA . ASP A 1 245 ? 10.740 12.022 -2.943 1.00 62.78 245 ASP A CA 1
ATOM 1951 C C . ASP A 1 245 ? 10.863 13.317 -3.764 1.00 62.78 245 ASP A C 1
ATOM 1953 O O . ASP A 1 245 ? 9.924 13.666 -4.485 1.00 62.78 245 ASP A O 1
ATOM 1957 N N . ARG A 1 246 ? 11.955 14.066 -3.595 1.00 46.88 246 ARG A N 1
ATOM 1958 C CA . ARG A 1 246 ? 12.287 15.246 -4.410 1.00 46.88 246 ARG A CA 1
ATOM 1959 C C . ARG A 1 246 ? 13.557 14.970 -5.196 1.00 46.88 246 ARG A C 1
ATOM 1961 O O . ARG A 1 246 ? 14.501 14.402 -4.599 1.00 46.88 246 ARG A O 1
#

Sequence (246 aa):
MDYFERLKNHIRRSSASPSPMQSKVDINIAPVVPRTVAQKGKKPVTSERQDLPHISIADIRPQDVRAFLRIQPDGNFSARWQLTAQNKVQGPEYLGSILSGYWRAAGRDSENKAIMRSRLETILVAVLASKKRESASAYGSLHLQFEKTLSLPWSYQNRAYMLEGATDYSLWYGGQKGETNLLFFCASRRGNIGRYQALCSMAILHHARRRAGRNDTIVYGIVTDTDEWRFLCIDKQSRVSCSTDR

Foldseek 3Di:
DAPLVVVVVVVVVQPPDDDDDDDDDPDPPDPDDDDDDDDDDDDDDDDPPVAFAADELVNQDLVCLCVQLVAAADPPQVVPDPCDPRNDDDFDPCLVVVLVVLCVVCPPCSQALVSLLVNVVSRVVRRLVVVCVVPCPSRVFKDKDAKDKFWDFGADPNGIHIYIAMFRMFIFGDPPVTDTAETEEAANGPPRQPVSRQLSRLSSQLVVCVVVVHPFSKHWYWTDNSPWIKIWIQGNSNHIHIDTDD

Organism: NCBI:txid91492